Protein AF-0000000066213892 (afdb_homodimer)

Sequence (234 aa):
MKHLGKHLIMELWDCDKQALDNQAGVEKMLEDATNSCGATLICIRTHKFSPQGVTGVAVLAESHISIHTWPEIGYAAMDIFTCGEHVNPEDAIPAIRDFLKPAKFDIIDIKRGSMVEMKHLGKHLIMELWDCDKQALDNQAGVEKMLEDATNSCGATLICIRTHKFSPQGVTGVAVLAESHISIHTWPEIGYAAMDIFTCGEHVNPEDAIPAIRDFLKPAKFDIIDIKRGSMVE

Organism: Methanococcus aeolicus (strain ATCC BAA-1280 / DSM 17508 / OCM 812 / Nankai-3) (NCBI:txid419665)

Solvent-accessible surface area (backbone atoms only — not comparable to full-atom values): 11786 Å² total; per-residue (Å²): 119,59,55,53,29,46,32,40,39,33,47,34,30,56,26,40,41,67,45,34,50,29,56,70,58,48,52,51,38,52,52,49,20,37,55,54,17,59,48,49,79,73,49,74,49,72,46,79,44,84,95,65,16,27,39,38,36,36,40,32,80,30,52,33,36,40,39,40,32,38,33,92,73,13,35,35,46,35,39,35,34,36,33,57,89,79,39,44,64,72,50,18,47,61,45,48,44,72,62,34,47,47,75,40,81,46,75,46,80,41,75,34,68,68,42,84,122,122,59,55,53,28,44,33,40,40,34,46,32,31,56,26,41,40,67,46,33,50,29,55,70,57,46,52,51,38,51,53,50,20,36,55,54,17,59,48,49,80,72,47,76,50,73,45,76,45,85,92,64,15,25,38,37,36,36,40,32,80,32,50,34,37,40,38,40,32,38,29,93,73,13,34,35,45,35,38,35,35,34,34,58,90,79,40,43,62,74,50,19,48,62,45,48,44,70,63,34,48,48,76,42,81,46,73,47,81,41,75,34,68,68,42,83,122

Structure (mmCIF, N/CA/C/O backbone):
data_AF-0000000066213892-model_v1
#
loop_
_entity.id
_entity.type
_entity.pdbx_description
1 polymer 'S-adenosylmethionine decarboxylase proenzyme'
#
loop_
_atom_site.group_PDB
_atom_site.id
_atom_site.type_symbol
_atom_site.label_atom_id
_atom_site.label_alt_id
_atom_site.label_comp_id
_atom_site.label_asym_id
_atom_site.label_entity_id
_atom_site.label_seq_id
_atom_site.pdbx_PDB_ins_code
_atom_site.Cartn_x
_atom_site.Cartn_y
_atom_site.Cartn_z
_atom_site.occupancy
_atom_site.B_iso_or_equiv
_atom_site.auth_seq_id
_atom_site.auth_comp_id
_atom_site.auth_asym_id
_atom_site.auth_atom_id
_atom_site.pdbx_PDB_model_num
ATOM 1 N N . MET A 1 1 ? -15.266 18.203 -7.375 1 62.91 1 MET A N 1
ATOM 2 C CA . MET A 1 1 ? -14.734 17.703 -6.105 1 62.91 1 MET A CA 1
ATOM 3 C C . MET A 1 1 ? -13.297 17.234 -6.262 1 62.91 1 MET A C 1
ATOM 5 O O . MET A 1 1 ? -12.992 16.422 -7.145 1 62.91 1 MET A O 1
ATOM 9 N N . LYS A 1 2 ? -12.344 17.984 -5.613 1 83.94 2 LYS A N 1
ATOM 10 C CA . LYS A 1 2 ? -10.906 17.734 -5.738 1 83.94 2 LYS A CA 1
ATOM 11 C C . LYS A 1 2 ? -10.469 16.594 -4.824 1 83.94 2 LYS A C 1
ATOM 13 O O . LYS A 1 2 ? -11.016 16.422 -3.734 1 83.94 2 LYS A O 1
ATOM 18 N N . HIS A 1 3 ? -9.75 15.688 -5.41 1 93.12 3 HIS A N 1
ATOM 19 C CA . HIS A 1 3 ? -9.156 14.625 -4.605 1 93.12 3 HIS A CA 1
ATOM 20 C C . HIS A 1 3 ? -7.633 14.719 -4.609 1 93.12 3 HIS A C 1
ATOM 22 O O . HIS A 1 3 ? -7.047 15.367 -5.48 1 93.12 3 HIS A O 1
ATOM 28 N N . LEU A 1 4 ? -7.086 14.109 -3.645 1 94.25 4 LEU A N 1
ATOM 29 C CA . LEU A 1 4 ? -5.648 14.266 -3.461 1 94.25 4 LEU A CA 1
ATOM 30 C C . LEU A 1 4 ? -4.887 13.164 -4.195 1 94.25 4 LEU A C 1
ATOM 32 O O . LEU A 1 4 ? -3.707 13.328 -4.52 1 94.25 4 LEU A O 1
ATOM 36 N N . GLY A 1 5 ? -5.559 12.031 -4.406 1 95.44 5 GLY A N 1
ATOM 37 C CA . GLY A 1 5 ? -4.879 10.922 -5.055 1 95.44 5 GLY A CA 1
ATOM 38 C C . GLY A 1 5 ? -5.836 9.914 -5.668 1 95.44 5 GLY A C 1
ATOM 39 O O . GLY A 1 5 ? -7.043 9.969 -5.422 1 95.44 5 GLY A O 1
ATOM 40 N N . LYS A 1 6 ? -5.289 9.141 -6.527 1 96.31 6 LYS A N 1
ATOM 41 C CA . LYS A 1 6 ? -5.992 8.031 -7.172 1 96.31 6 LYS A CA 1
ATOM 42 C C . LYS A 1 6 ? -5.395 6.691 -6.773 1 96.31 6 LYS A C 1
ATOM 44 O O . LYS A 1 6 ? -4.172 6.516 -6.801 1 96.31 6 LYS A O 1
ATOM 49 N N . HIS A 1 7 ? -6.273 5.762 -6.355 1 98.19 7 HIS A N 1
ATOM 50 C CA . HIS A 1 7 ? -5.855 4.465 -5.84 1 98.19 7 HIS A CA 1
ATOM 51 C C . HIS A 1 7 ? -6.508 3.326 -6.617 1 98.19 7 HIS A C 1
ATOM 53 O O . HIS A 1 7 ? -7.723 3.129 -6.531 1 98.19 7 HIS A O 1
ATOM 59 N N . LEU A 1 8 ? -5.672 2.676 -7.406 1 98 8 LEU A N 1
ATOM 60 C CA . LEU A 1 8 ? -6.137 1.475 -8.094 1 98 8 LEU A CA 1
ATOM 61 C C . LEU A 1 8 ? -5.859 0.229 -7.254 1 98 8 LEU A C 1
ATOM 63 O O . LEU A 1 8 ? -4.703 -0.082 -6.965 1 98 8 LEU A O 1
ATOM 67 N N . ILE A 1 9 ? -6.91 -0.438 -6.875 1 97.94 9 ILE A N 1
ATOM 68 C CA . ILE A 1 9 ? -6.832 -1.742 -6.227 1 97.94 9 ILE A CA 1
ATOM 69 C C . ILE A 1 9 ? -7.098 -2.844 -7.25 1 97.94 9 ILE A C 1
ATOM 71 O O . ILE A 1 9 ? -8.18 -2.898 -7.848 1 97.94 9 ILE A O 1
ATOM 75 N N . MET A 1 10 ? -6.121 -3.742 -7.367 1 98.12 10 MET A N 1
ATOM 76 C CA . MET A 1 10 ? -6.215 -4.672 -8.492 1 98.12 10 MET A CA 1
ATOM 77 C C . MET A 1 10 ? -6.145 -6.117 -8.008 1 98.12 10 MET A C 1
ATOM 79 O O . MET A 1 10 ? -5.305 -6.457 -7.176 1 98.12 10 MET A O 1
ATOM 83 N N . GLU A 1 11 ? -7.035 -6.91 -8.555 1 98.19 11 GLU A N 1
ATOM 84 C CA . GLU A 1 11 ? -7.035 -8.359 -8.406 1 98.19 11 GLU A CA 1
ATOM 85 C C . GLU A 1 11 ? -6.641 -9.055 -9.703 1 98.19 11 GLU A C 1
ATOM 87 O O . GLU A 1 11 ? -7.418 -9.078 -10.664 1 98.19 11 GLU A O 1
ATOM 92 N N . LEU A 1 12 ? -5.473 -9.617 -9.703 1 98.56 12 LEU A N 1
ATOM 93 C CA . LEU A 1 12 ? -4.977 -10.266 -10.914 1 98.56 12 LEU A CA 1
ATOM 94 C C . LEU A 1 12 ? -5.031 -11.781 -10.773 1 98.56 12 LEU A C 1
ATOM 96 O O . LEU A 1 12 ? -4.375 -12.359 -9.898 1 98.56 12 LEU A O 1
ATOM 100 N N . TRP A 1 13 ? -5.773 -12.445 -11.68 1 98.19 13 TRP A N 1
ATOM 101 C CA . TRP A 1 13 ? -5.969 -13.883 -11.57 1 98.19 13 TRP A CA 1
ATOM 102 C C . TRP A 1 13 ? -5.387 -14.602 -12.781 1 98.19 13 TRP A C 1
ATOM 104 O O . TRP A 1 13 ? -5.309 -14.039 -13.875 1 98.19 13 TRP A O 1
ATOM 114 N N . ASP A 1 14 ? -5.059 -15.875 -12.5 1 98.38 14 ASP A N 1
ATOM 115 C CA . ASP A 1 14 ? -4.5 -16.75 -13.523 1 98.38 14 ASP A CA 1
ATOM 116 C C . ASP A 1 14 ? -3.287 -16.109 -14.188 1 98.38 14 ASP A C 1
ATOM 118 O O . ASP A 1 14 ? -3.205 -16.062 -15.422 1 98.38 14 ASP A O 1
ATOM 122 N N . CYS A 1 15 ? -2.49 -15.609 -13.398 1 98.81 15 CYS A N 1
ATOM 123 C CA . CYS A 1 15 ? -1.227 -15.031 -13.844 1 98.81 15 CYS A CA 1
ATOM 124 C C . CYS A 1 15 ? -0.213 -16.125 -14.164 1 98.81 15 CYS A C 1
ATOM 126 O O . CYS A 1 15 ? -0.416 -17.281 -13.812 1 98.81 15 CYS A O 1
ATOM 128 N N . ASP A 1 16 ? 0.843 -15.703 -14.844 1 98.81 16 ASP A N 1
ATOM 129 C CA . ASP A 1 16 ? 1.997 -16.578 -15.023 1 98.81 16 ASP A CA 1
ATOM 130 C C . ASP A 1 16 ? 2.641 -16.922 -13.68 1 98.81 16 ASP A C 1
ATOM 132 O O . ASP A 1 16 ? 3.254 -16.062 -13.047 1 98.81 16 ASP A O 1
ATOM 136 N N . LYS A 1 17 ? 2.6 -18.172 -13.336 1 98.56 17 LYS A N 1
ATOM 137 C CA . LYS A 1 17 ? 3.043 -18.609 -12.016 1 98.56 17 LYS A CA 1
ATOM 138 C C . LYS A 1 17 ? 4.539 -18.375 -11.836 1 98.56 17 LYS A C 1
ATOM 140 O O . LYS A 1 17 ? 5 -18.078 -10.734 1 98.56 17 LYS A O 1
ATOM 145 N N . GLN A 1 18 ? 5.289 -18.531 -12.828 1 98.62 18 GLN A N 1
ATOM 146 C CA . GLN A 1 18 ? 6.727 -18.297 -12.75 1 98.62 18 GLN A CA 1
ATOM 147 C C . GLN A 1 18 ? 7.035 -16.828 -12.516 1 98.62 18 GLN A C 1
ATOM 149 O O . GLN A 1 18 ? 7.953 -16.484 -11.766 1 98.62 18 GLN A O 1
ATOM 154 N N . ALA A 1 19 ? 6.281 -15.992 -13.164 1 98.81 19 ALA A N 1
ATOM 155 C CA . ALA A 1 19 ? 6.453 -14.562 -12.969 1 98.81 19 ALA A CA 1
ATOM 156 C C . ALA A 1 19 ? 6.137 -14.164 -11.523 1 98.81 19 ALA A C 1
ATOM 158 O O . ALA A 1 19 ? 6.844 -13.352 -10.93 1 98.81 19 ALA A O 1
ATOM 159 N N . LEU A 1 20 ? 5.113 -14.781 -10.992 1 98.81 20 LEU A N 1
ATOM 160 C CA . LEU A 1 20 ? 4.656 -14.469 -9.648 1 98.81 20 LEU A CA 1
ATOM 161 C C . LEU A 1 20 ? 5.719 -14.836 -8.617 1 98.81 20 LEU A C 1
ATOM 163 O O . LEU A 1 20 ? 5.695 -14.336 -7.488 1 98.81 20 LEU A O 1
ATOM 167 N N . ASP A 1 21 ? 6.605 -15.695 -9.016 1 98.75 21 ASP A N 1
ATOM 168 C CA . ASP A 1 21 ? 7.609 -16.203 -8.086 1 98.75 21 ASP A CA 1
ATOM 169 C C . ASP A 1 21 ? 8.992 -15.656 -8.414 1 98.75 21 ASP A C 1
ATOM 171 O O . ASP A 1 21 ? 9.992 -16.109 -7.855 1 98.75 21 ASP A O 1
ATOM 175 N N . ASN A 1 22 ? 9.07 -14.789 -9.312 1 98.81 22 ASN A N 1
ATOM 176 C CA . ASN A 1 22 ? 10.32 -14.219 -9.797 1 98.81 22 ASN A CA 1
ATOM 177 C C . ASN A 1 22 ? 10.617 -12.867 -9.156 1 98.81 22 ASN A C 1
ATOM 179 O O . ASN A 1 22 ? 10.156 -11.828 -9.641 1 98.81 22 ASN A O 1
ATOM 183 N N . GLN A 1 23 ? 11.375 -12.859 -8.094 1 98.69 23 GLN A N 1
ATOM 184 C CA . GLN A 1 23 ? 11.625 -11.648 -7.32 1 98.69 23 GLN A CA 1
ATOM 185 C C . GLN A 1 23 ? 12.258 -10.562 -8.188 1 98.69 23 GLN A C 1
ATOM 187 O O . GLN A 1 23 ? 11.812 -9.414 -8.172 1 98.69 23 GLN A O 1
ATOM 192 N N . ALA A 1 24 ? 13.289 -10.914 -8.883 1 98.75 24 ALA A N 1
ATOM 193 C CA . ALA A 1 24 ? 13.977 -9.953 -9.734 1 98.75 24 ALA A CA 1
ATOM 194 C C . ALA A 1 24 ? 13.023 -9.383 -10.789 1 98.75 24 ALA A C 1
ATOM 196 O O . ALA A 1 24 ? 13.078 -8.188 -11.102 1 98.75 24 ALA A O 1
ATOM 197 N N . GLY A 1 25 ? 12.227 -10.211 -11.383 1 98.81 25 GLY A N 1
ATOM 198 C CA . GLY A 1 25 ? 11.234 -9.766 -12.344 1 98.81 25 GLY A CA 1
ATOM 199 C C . GLY A 1 25 ? 10.211 -8.82 -11.758 1 98.81 25 GLY A C 1
ATOM 200 O O . GLY A 1 25 ? 9.828 -7.832 -12.391 1 98.81 25 GLY A O 1
ATOM 201 N N . VAL A 1 26 ? 9.75 -9.125 -10.578 1 98.81 26 VAL A N 1
ATOM 202 C CA . VAL A 1 26 ? 8.805 -8.266 -9.867 1 98.81 26 VAL A CA 1
ATOM 203 C C . VAL A 1 26 ? 9.43 -6.895 -9.633 1 98.81 26 VAL A C 1
ATOM 205 O O . VAL A 1 26 ? 8.781 -5.867 -9.844 1 98.81 26 VAL A O 1
ATOM 208 N N . GLU A 1 27 ? 10.633 -6.906 -9.219 1 98.69 27 GLU A N 1
ATOM 209 C CA . GLU A 1 27 ? 11.32 -5.641 -8.992 1 98.69 27 GLU A CA 1
ATOM 210 C C . GLU A 1 27 ? 11.391 -4.809 -10.266 1 98.69 27 GLU A C 1
ATOM 212 O O . GLU A 1 27 ? 11.109 -3.607 -10.25 1 98.69 27 GLU A O 1
ATOM 217 N N . LYS A 1 28 ? 11.797 -5.41 -11.289 1 98.75 28 LYS A N 1
ATOM 218 C CA . LYS A 1 28 ? 11.883 -4.719 -12.578 1 98.75 28 LYS A CA 1
ATOM 219 C C . LYS A 1 28 ? 10.516 -4.223 -13.031 1 98.75 28 LYS A C 1
ATOM 221 O O . LYS A 1 28 ? 10.398 -3.119 -13.57 1 98.75 28 LYS A O 1
ATOM 226 N N . MET A 1 29 ? 9.523 -5.043 -12.859 1 98.81 29 MET A N 1
ATOM 227 C CA . MET A 1 29 ? 8.164 -4.652 -13.219 1 98.81 29 MET A CA 1
ATOM 228 C C . MET A 1 29 ? 7.727 -3.42 -12.43 1 98.81 29 MET A C 1
ATOM 230 O O . MET A 1 29 ? 7.113 -2.508 -12.984 1 98.81 29 MET A O 1
ATOM 234 N N . LEU A 1 30 ? 8.039 -3.379 -11.148 1 98.75 30 LEU A N 1
ATOM 235 C CA . LEU A 1 30 ? 7.707 -2.223 -10.32 1 98.75 30 LEU A CA 1
ATOM 236 C C . LEU A 1 30 ? 8.422 -0.973 -10.82 1 98.75 30 LEU A C 1
ATOM 238 O O . LEU A 1 30 ? 7.832 0.111 -10.852 1 98.75 30 LEU A O 1
ATOM 242 N N . GLU A 1 31 ? 9.648 -1.109 -11.172 1 98.69 31 GLU A N 1
ATOM 243 C CA . GLU A 1 31 ? 10.398 0.005 -11.734 1 98.69 31 GLU A CA 1
ATOM 244 C C . GLU A 1 31 ? 9.758 0.508 -13.023 1 98.69 31 GLU A C 1
ATOM 246 O O . GLU A 1 31 ? 9.57 1.714 -13.203 1 98.69 31 GLU A O 1
ATOM 251 N N . ASP A 1 32 ? 9.492 -0.396 -13.898 1 98.69 32 ASP A N 1
ATOM 252 C CA . ASP A 1 32 ? 8.883 -0.052 -15.188 1 98.69 32 ASP A CA 1
ATOM 253 C C . ASP A 1 32 ? 7.523 0.612 -14.992 1 98.69 32 ASP A C 1
ATOM 255 O O . ASP A 1 32 ? 7.199 1.588 -15.672 1 98.69 32 ASP A O 1
ATOM 259 N N . ALA A 1 33 ? 6.703 0.048 -14.094 1 98.44 33 ALA A N 1
ATOM 260 C CA . ALA A 1 33 ? 5.395 0.619 -13.789 1 98.44 33 ALA A CA 1
ATOM 261 C C . ALA A 1 33 ? 5.527 2.049 -13.273 1 98.44 33 ALA A C 1
ATOM 263 O O . ALA A 1 33 ? 4.785 2.938 -13.688 1 98.44 33 ALA A O 1
ATOM 264 N N . THR A 1 34 ? 6.492 2.238 -12.398 1 98.19 34 THR A N 1
ATOM 265 C CA . THR A 1 34 ? 6.75 3.559 -11.836 1 98.19 34 THR A CA 1
ATOM 266 C C . THR A 1 34 ? 7.109 4.555 -12.938 1 98.19 34 THR A C 1
ATOM 268 O O . THR A 1 34 ? 6.535 5.641 -13.008 1 98.19 34 THR A O 1
ATOM 271 N N . ASN A 1 35 ? 7.988 4.156 -13.742 1 97.56 35 ASN A N 1
ATOM 272 C CA . ASN A 1 35 ? 8.422 5.008 -14.844 1 97.56 35 ASN A CA 1
ATOM 273 C C . ASN A 1 35 ? 7.273 5.332 -15.789 1 97.56 35 ASN A C 1
ATOM 275 O O . ASN A 1 35 ? 7.137 6.473 -16.25 1 97.56 35 ASN A O 1
ATOM 279 N N . SER A 1 36 ? 6.504 4.41 -16.031 1 97.5 36 SER A N 1
ATOM 280 C CA . SER A 1 36 ? 5.41 4.559 -16.984 1 97.5 36 SER A CA 1
ATOM 281 C C . SER A 1 36 ? 4.383 5.574 -16.5 1 97.5 36 SER A C 1
ATOM 283 O O . SER A 1 36 ? 3.76 6.27 -17.297 1 97.5 36 SER A O 1
ATOM 285 N N . CYS A 1 37 ? 4.16 5.66 -15.203 1 95 37 CYS A N 1
ATOM 286 C CA . CYS A 1 37 ? 3.148 6.574 -14.68 1 95 37 CYS A CA 1
ATOM 287 C C . CYS A 1 37 ? 3.74 7.953 -14.422 1 95 37 CYS A C 1
ATOM 289 O O . CYS A 1 37 ? 3.021 8.875 -14.039 1 95 37 CYS A O 1
ATOM 291 N N . GLY A 1 38 ? 5.066 8.062 -14.617 1 95.06 38 GLY A N 1
ATOM 292 C CA . GLY A 1 38 ? 5.719 9.352 -14.438 1 95.06 38 GLY A CA 1
ATOM 293 C C . GLY A 1 38 ? 6.02 9.672 -12.984 1 95.06 38 GLY A C 1
ATOM 294 O O . GLY A 1 38 ? 6.254 10.828 -12.633 1 95.06 38 GLY A O 1
ATOM 295 N N . ALA A 1 39 ? 5.934 8.711 -12.125 1 96.44 39 ALA A N 1
ATOM 296 C CA . ALA A 1 39 ? 6.203 8.922 -10.703 1 96.44 39 ALA A CA 1
ATOM 297 C C . ALA A 1 39 ? 7.703 8.898 -10.422 1 96.44 39 ALA A C 1
ATOM 299 O O . ALA A 1 39 ? 8.492 8.43 -11.25 1 96.44 39 ALA A O 1
ATOM 300 N N . THR A 1 40 ? 8.07 9.438 -9.336 1 96.38 40 THR A N 1
ATOM 301 C CA . THR A 1 40 ? 9.461 9.461 -8.891 1 96.38 40 THR A CA 1
ATOM 302 C C . THR A 1 40 ? 9.727 8.328 -7.902 1 96.38 40 THR A C 1
ATOM 304 O O . THR A 1 40 ? 9.156 8.297 -6.812 1 96.38 40 THR A O 1
ATOM 307 N N . LEU A 1 41 ? 10.656 7.504 -8.281 1 97.69 41 LEU A N 1
ATOM 308 C CA . LEU A 1 41 ? 10.984 6.355 -7.445 1 97.69 41 LEU A CA 1
ATOM 309 C C . LEU A 1 41 ? 11.922 6.762 -6.312 1 97.69 41 LEU A C 1
ATOM 311 O O . LEU A 1 41 ? 12.992 7.328 -6.559 1 97.69 41 LEU A O 1
ATOM 315 N N . ILE A 1 42 ? 11.484 6.539 -5.16 1 96.62 42 ILE A N 1
ATOM 316 C CA . ILE A 1 42 ? 12.352 6.738 -4.004 1 96.62 42 ILE A CA 1
ATOM 317 C C . ILE A 1 42 ? 13.141 5.465 -3.727 1 96.62 42 ILE A C 1
ATOM 319 O O . ILE A 1 42 ? 14.375 5.492 -3.66 1 96.62 42 ILE A O 1
ATOM 323 N N . CYS A 1 43 ? 12.398 4.316 -3.568 1 96.69 43 CYS A N 1
ATOM 324 C CA . CYS A 1 43 ? 13.062 3.027 -3.402 1 96.69 43 CYS A CA 1
ATOM 325 C C . CYS A 1 43 ? 12.094 1.878 -3.664 1 96.69 43 CYS A C 1
ATOM 327 O O . CYS A 1 43 ? 10.883 2.082 -3.721 1 96.69 43 CYS A O 1
ATOM 329 N N . ILE A 1 44 ? 12.719 0.705 -3.914 1 97.94 44 ILE A N 1
ATOM 330 C CA . ILE A 1 44 ? 11.945 -0.526 -4.02 1 97.94 44 ILE A CA 1
ATOM 331 C C . ILE A 1 44 ? 12.422 -1.527 -2.969 1 97.94 44 ILE A C 1
ATOM 333 O O . ILE A 1 44 ? 13.625 -1.688 -2.758 1 97.94 44 ILE A O 1
ATOM 337 N N . ARG A 1 45 ? 11.445 -2.143 -2.312 1 96.69 45 ARG A N 1
ATOM 338 C CA . ARG A 1 45 ? 11.734 -3.246 -1.399 1 96.69 45 ARG A CA 1
ATOM 339 C C . ARG A 1 45 ? 10.945 -4.492 -1.79 1 96.69 45 ARG A C 1
ATOM 341 O O . ARG A 1 45 ? 9.742 -4.418 -2.066 1 96.69 45 ARG A O 1
ATOM 348 N N . THR A 1 46 ? 11.719 -5.609 -1.841 1 97.38 46 THR A N 1
ATOM 349 C CA . THR A 1 46 ? 11.062 -6.883 -2.119 1 97.38 46 THR A CA 1
ATOM 350 C C . THR A 1 46 ? 11.438 -7.926 -1.07 1 97.38 46 THR A C 1
ATOM 352 O O . THR A 1 46 ? 12.477 -7.805 -0.41 1 97.38 46 THR A O 1
ATOM 355 N N . HIS A 1 47 ? 10.539 -8.82 -0.905 1 97.44 47 HIS A N 1
ATOM 356 C CA . HIS A 1 47 ? 10.766 -9.969 -0.035 1 97.44 47 HIS A CA 1
ATOM 357 C C . HIS A 1 47 ? 10.328 -11.266 -0.706 1 97.44 47 HIS A C 1
ATOM 359 O O . HIS A 1 47 ? 9.18 -11.383 -1.139 1 97.44 47 HIS A O 1
ATOM 365 N N . LYS A 1 48 ? 11.312 -12.156 -0.808 1 98.19 48 LYS A N 1
ATOM 366 C CA . LYS A 1 48 ? 11.039 -13.477 -1.357 1 98.19 48 LYS A CA 1
ATOM 367 C C . LYS A 1 48 ? 10.617 -14.453 -0.26 1 98.19 48 LYS A C 1
ATOM 369 O O . LYS A 1 48 ? 11.273 -14.547 0.779 1 98.19 48 LYS A O 1
ATOM 374 N N . PHE A 1 49 ? 9.539 -15.156 -0.514 1 96.94 49 PHE A N 1
ATOM 375 C CA . PHE A 1 49 ? 9.047 -16.125 0.47 1 96.94 49 PHE A CA 1
ATOM 376 C C . PHE A 1 49 ? 9.445 -17.531 0.086 1 96.94 49 PHE A C 1
ATOM 378 O O . PHE A 1 49 ? 9.766 -17.812 -1.073 1 96.94 49 PHE A O 1
ATOM 385 N N . SER A 1 50 ? 9.516 -18.328 1.052 1 96.25 50 SER A N 1
ATOM 386 C CA . SER A 1 50 ? 9.68 -19.766 0.876 1 96.25 50 SER A CA 1
ATOM 387 C C . SER A 1 50 ? 8.422 -20.531 1.287 1 96.25 50 SER A C 1
ATOM 389 O O . SER A 1 50 ? 7.844 -20.25 2.34 1 96.25 50 SER A O 1
ATOM 391 N N . PRO A 1 51 ? 7.895 -21.406 0.47 1 97.06 51 PRO A N 1
ATOM 392 C CA . PRO A 1 51 ? 8.508 -22 -0.723 1 97.06 51 PRO A CA 1
ATOM 393 C C . PRO A 1 51 ? 8.344 -21.125 -1.962 1 97.06 51 PRO A C 1
ATOM 395 O O . PRO A 1 51 ? 9.062 -21.297 -2.947 1 97.06 51 PRO A O 1
ATOM 398 N N . GLN A 1 52 ? 7.289 -20.266 -1.958 1 97.94 52 GLN A N 1
ATOM 399 C CA . GLN A 1 52 ? 7.047 -19.422 -3.125 1 97.94 52 GLN A CA 1
ATOM 400 C C . GLN A 1 52 ? 6.328 -18.125 -2.732 1 97.94 52 GLN A C 1
ATOM 402 O O . GLN A 1 52 ? 5.68 -18.062 -1.686 1 97.94 52 GLN A O 1
ATOM 407 N N . GLY A 1 53 ? 6.457 -17.109 -3.678 1 97.81 53 GLY A N 1
ATOM 408 C CA . GLY A 1 53 ? 5.789 -15.836 -3.473 1 97.81 53 GLY A CA 1
ATOM 409 C C . GLY A 1 53 ? 6.754 -14.68 -3.281 1 97.81 53 GLY A C 1
ATOM 410 O O . GLY A 1 53 ? 7.879 -14.875 -2.822 1 97.81 53 GLY A O 1
ATOM 411 N N . VAL A 1 54 ? 6.277 -13.531 -3.633 1 98.38 54 VAL A N 1
ATOM 412 C CA . VAL A 1 54 ? 7.055 -12.305 -3.51 1 98.38 54 VAL A CA 1
ATOM 413 C C . VAL A 1 54 ? 6.152 -11.164 -3.045 1 98.38 54 VAL A C 1
ATOM 415 O O . VAL A 1 54 ? 5.027 -11.023 -3.523 1 98.38 54 VAL A O 1
ATOM 418 N N . THR A 1 55 ? 6.594 -10.5 -2.098 1 98.12 55 THR A N 1
ATOM 419 C CA . THR A 1 55 ? 6.047 -9.18 -1.791 1 98.12 55 THR A CA 1
ATOM 420 C C . THR A 1 55 ? 6.973 -8.078 -2.291 1 98.12 55 THR A C 1
ATOM 422 O O . THR A 1 55 ? 8.195 -8.18 -2.15 1 98.12 55 THR A O 1
ATOM 425 N N . GLY A 1 56 ? 6.422 -7.074 -2.938 1 98 56 GLY A N 1
ATOM 426 C CA . GLY A 1 56 ? 7.172 -5.914 -3.391 1 98 56 GLY A CA 1
ATOM 427 C C . GLY A 1 56 ? 6.441 -4.605 -3.168 1 98 56 GLY A C 1
ATOM 428 O O . GLY A 1 56 ? 5.223 -4.531 -3.34 1 98 56 GLY A O 1
ATOM 429 N N . VAL A 1 57 ? 7.242 -3.621 -2.795 1 98.31 57 VAL A N 1
ATOM 430 C CA . VAL A 1 57 ? 6.691 -2.279 -2.646 1 98.31 57 VAL A CA 1
ATOM 431 C C . VAL A 1 57 ? 7.645 -1.257 -3.262 1 98.31 57 VAL A C 1
ATOM 433 O O . VAL A 1 57 ? 8.836 -1.253 -2.961 1 98.31 57 VAL A O 1
ATOM 436 N N . ALA A 1 58 ? 7.141 -0.462 -4.113 1 98.44 58 ALA A N 1
ATOM 437 C CA . ALA A 1 58 ? 7.824 0.743 -4.578 1 98.44 58 ALA A CA 1
ATOM 438 C C . ALA A 1 58 ? 7.332 1.976 -3.826 1 98.44 58 ALA A C 1
ATOM 440 O O . ALA A 1 58 ? 6.164 2.348 -3.928 1 98.44 58 ALA A O 1
ATOM 441 N N . VAL A 1 59 ? 8.188 2.539 -3.096 1 97.31 59 VAL A N 1
ATOM 442 C CA . VAL A 1 59 ? 7.906 3.814 -2.445 1 97.31 59 VAL A CA 1
ATOM 443 C C . VAL A 1 59 ? 8.188 4.961 -3.412 1 97.31 59 VAL A C 1
ATOM 445 O O . VAL A 1 59 ? 9.281 5.066 -3.963 1 97.31 59 VAL A O 1
ATOM 448 N N . LEU A 1 60 ? 7.18 5.797 -3.598 1 97.12 60 LEU A N 1
ATOM 449 C CA . LEU A 1 60 ? 7.258 6.895 -4.555 1 97.12 60 LEU A CA 1
ATOM 450 C C . LEU A 1 60 ? 7.168 8.242 -3.842 1 97.12 60 LEU A C 1
ATOM 452 O O . LEU A 1 60 ? 6.703 8.32 -2.701 1 97.12 60 LEU A O 1
ATOM 456 N N . ALA A 1 61 ? 7.641 9.281 -4.535 1 94.69 61 ALA A N 1
ATOM 457 C CA . ALA A 1 61 ? 7.32 10.625 -4.043 1 94.69 61 ALA A CA 1
ATOM 458 C C . ALA A 1 61 ? 5.816 10.875 -4.074 1 94.69 61 ALA A C 1
ATOM 460 O O . ALA A 1 61 ? 5.293 11.633 -3.258 1 94.69 61 ALA A O 1
ATOM 461 N N . GLU A 1 62 ? 5.152 10.141 -4.977 1 94.69 62 GLU A N 1
ATOM 462 C CA . GLU A 1 62 ? 3.707 10.242 -5.152 1 94.69 62 GLU A CA 1
ATOM 463 C C . GLU A 1 62 ? 2.992 9.031 -4.566 1 94.69 62 GLU A C 1
ATOM 465 O O . GLU A 1 62 ? 2.086 8.477 -5.195 1 94.69 62 GLU A O 1
ATOM 470 N N . SER A 1 63 ? 3.426 8.57 -3.4 1 96.31 63 SER A N 1
ATOM 471 C CA . SER A 1 63 ? 2.777 7.52 -2.625 1 96.31 63 SER A CA 1
ATOM 472 C C . SER A 1 63 ? 3.469 6.176 -2.832 1 96.31 63 SER A C 1
ATOM 474 O O . SER A 1 63 ? 4.594 5.973 -2.375 1 96.31 63 SER A O 1
ATOM 476 N N . HIS A 1 64 ? 2.721 5.152 -3.516 1 98.12 64 HIS A N 1
ATOM 477 C CA . HIS A 1 64 ? 3.404 3.865 -3.578 1 98.12 64 HIS A CA 1
ATOM 478 C C . HIS A 1 64 ? 2.727 2.93 -4.574 1 98.12 64 HIS A C 1
ATOM 480 O O . HIS A 1 64 ? 1.601 3.186 -5.008 1 98.12 64 HIS A O 1
ATOM 486 N N . ILE A 1 65 ? 3.42 1.874 -4.984 1 98.62 65 ILE A N 1
ATOM 487 C CA . ILE A 1 65 ? 2.914 0.692 -5.672 1 98.62 65 ILE A CA 1
ATOM 488 C C . ILE A 1 65 ? 3.285 -0.563 -4.887 1 98.62 65 ILE A C 1
ATOM 490 O O . ILE A 1 65 ? 4.414 -0.693 -4.406 1 98.62 65 ILE A O 1
ATOM 494 N N . SER A 1 66 ? 2.34 -1.437 -4.672 1 98.69 66 SER A N 1
ATOM 495 C CA . SER A 1 66 ? 2.643 -2.676 -3.961 1 98.69 66 SER A CA 1
ATOM 496 C C . SER A 1 66 ? 2.121 -3.891 -4.723 1 98.69 66 SER A C 1
ATOM 498 O O . SER A 1 66 ? 1.178 -3.779 -5.508 1 98.69 66 SER A O 1
ATOM 500 N N . ILE A 1 67 ? 2.783 -5.023 -4.465 1 98.81 67 ILE A N 1
ATOM 501 C CA . ILE A 1 67 ? 2.344 -6.301 -5.016 1 98.81 67 ILE A CA 1
ATOM 502 C C . ILE A 1 67 ? 2.574 -7.41 -3.992 1 98.81 67 ILE A C 1
ATOM 504 O O . ILE A 1 67 ? 3.605 -7.438 -3.316 1 98.81 67 ILE A O 1
ATOM 508 N N . HIS A 1 68 ? 1.668 -8.289 -3.826 1 98.44 68 HIS A N 1
ATOM 509 C CA . HIS A 1 68 ? 1.737 -9.539 -3.08 1 98.44 68 HIS A CA 1
ATOM 510 C C . HIS A 1 68 ? 1.279 -10.719 -3.934 1 98.44 68 HIS A C 1
ATOM 512 O O . HIS A 1 68 ? 0.187 -10.688 -4.504 1 98.44 68 HIS A O 1
ATOM 518 N N . THR A 1 69 ? 2.107 -11.727 -4.031 1 98.56 69 THR A N 1
ATOM 519 C CA . THR A 1 69 ? 1.816 -12.758 -5.016 1 98.56 69 THR A CA 1
ATOM 520 C C . THR A 1 69 ? 1.547 -14.094 -4.332 1 98.56 69 THR A C 1
ATOM 522 O O . THR A 1 69 ? 2.105 -14.383 -3.271 1 98.56 69 THR A O 1
ATOM 525 N N . TRP A 1 70 ? 0.688 -14.852 -4.887 1 97.94 70 TRP A N 1
ATOM 526 C CA . TRP A 1 70 ? 0.386 -16.234 -4.555 1 97.94 70 TRP A CA 1
ATOM 527 C C . TRP A 1 70 ? 0.518 -17.125 -5.781 1 97.94 70 TRP A C 1
ATOM 529 O O . TRP A 1 70 ? -0.485 -17.516 -6.391 1 97.94 70 TRP A O 1
ATOM 539 N N . PRO A 1 71 ? 1.761 -17.531 -6.051 1 98.5 71 PRO A N 1
ATOM 540 C CA . PRO A 1 71 ? 2.006 -18.312 -7.262 1 98.5 71 PRO A CA 1
ATOM 541 C C . PRO A 1 71 ? 1.194 -19.609 -7.305 1 98.5 71 PRO A C 1
ATOM 543 O O . PRO A 1 71 ? 0.767 -20.031 -8.383 1 98.5 71 PRO A O 1
ATOM 546 N N . GLU A 1 72 ? 0.907 -20.219 -6.164 1 97.06 72 GLU A N 1
ATOM 547 C CA . GLU A 1 72 ? 0.246 -21.516 -6.09 1 97.06 72 GLU A CA 1
ATOM 548 C C . GLU A 1 72 ? -1.154 -21.469 -6.691 1 97.06 72 GLU A C 1
ATOM 550 O O . GLU A 1 72 ? -1.671 -22.469 -7.176 1 97.06 72 GLU A O 1
ATOM 555 N N . ILE A 1 73 ? -1.778 -20.312 -6.676 1 96.69 73 ILE A N 1
ATOM 556 C CA . ILE A 1 73 ? -3.133 -20.234 -7.211 1 96.69 73 ILE A CA 1
ATOM 557 C C . ILE A 1 73 ? -3.172 -19.219 -8.352 1 96.69 73 ILE A C 1
ATOM 559 O O . ILE A 1 73 ? -4.25 -18.812 -8.789 1 96.69 73 ILE A O 1
ATOM 563 N N . GLY A 1 74 ? -1.99 -18.688 -8.75 1 98.12 74 GLY A N 1
ATOM 564 C CA . GLY A 1 74 ? -1.907 -17.766 -9.875 1 98.12 74 GLY A CA 1
ATOM 565 C C . GLY A 1 74 ? -2.51 -16.406 -9.586 1 98.12 74 GLY A C 1
ATOM 566 O O . GLY A 1 74 ? -3.121 -15.797 -10.461 1 98.12 74 GLY A O 1
ATOM 567 N N . TYR A 1 75 ? -2.352 -15.922 -8.359 1 98.31 75 TYR A N 1
ATOM 568 C CA . TYR A 1 75 ? -3.01 -14.695 -7.922 1 98.31 75 TYR A CA 1
ATOM 569 C C . TYR A 1 75 ? -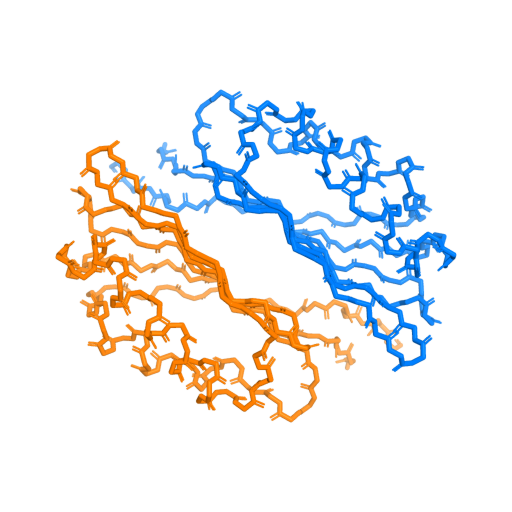1.989 -13.656 -7.484 1 98.31 75 TYR A C 1
ATOM 571 O O . TYR A 1 75 ? -0.964 -13.992 -6.887 1 98.31 75 TYR A O 1
ATOM 579 N N . ALA A 1 76 ? -2.27 -12.352 -7.82 1 98.69 76 ALA A N 1
ATOM 580 C CA . ALA A 1 76 ? -1.554 -11.219 -7.242 1 98.69 76 ALA A CA 1
ATOM 581 C C . ALA A 1 76 ? -2.521 -10.117 -6.809 1 98.69 76 ALA A C 1
ATOM 583 O O . ALA A 1 76 ? -3.504 -9.844 -7.5 1 98.69 76 ALA A O 1
ATOM 584 N N . ALA A 1 77 ? -2.311 -9.656 -5.652 1 98.56 77 ALA A N 1
ATOM 585 C CA . ALA A 1 77 ? -2.959 -8.43 -5.191 1 98.56 77 ALA A CA 1
ATOM 586 C C . ALA A 1 77 ? -2.043 -7.223 -5.367 1 98.56 77 ALA A C 1
ATOM 588 O O . ALA A 1 77 ? -0.918 -7.207 -4.863 1 98.56 77 ALA A O 1
ATOM 589 N N . MET A 1 78 ? -2.502 -6.172 -6.055 1 98.69 78 MET A N 1
ATOM 590 C CA . MET A 1 78 ? -1.671 -4.996 -6.285 1 98.69 78 MET A CA 1
ATOM 591 C C . MET A 1 78 ? -2.424 -3.719 -5.918 1 98.69 78 MET A C 1
ATOM 593 O O . MET A 1 78 ? -3.648 -3.658 -6.043 1 98.69 78 MET A O 1
ATOM 597 N N . ASP A 1 79 ? -1.675 -2.787 -5.477 1 98.56 79 ASP A N 1
ATOM 598 C CA . ASP A 1 79 ? -2.154 -1.429 -5.242 1 98.56 79 ASP A CA 1
ATOM 599 C C . ASP A 1 79 ? -1.289 -0.405 -5.973 1 98.56 79 ASP A C 1
ATOM 601 O O . ASP A 1 79 ? -0.06 -0.45 -5.891 1 98.56 79 ASP A O 1
ATOM 605 N N . ILE A 1 80 ? -1.891 0.455 -6.691 1 98.38 80 ILE A N 1
ATOM 606 C CA . ILE A 1 80 ? -1.229 1.639 -7.23 1 98.38 80 ILE A CA 1
ATOM 607 C C . ILE A 1 80 ? -1.906 2.898 -6.695 1 98.38 80 ILE A C 1
ATOM 609 O O . ILE A 1 80 ? -3.014 3.242 -7.113 1 98.38 80 ILE A O 1
ATOM 613 N N . PHE A 1 81 ? -1.253 3.5 -5.777 1 98.19 81 PHE A N 1
ATOM 614 C CA . PHE A 1 81 ? -1.702 4.77 -5.215 1 98.19 81 PHE A CA 1
ATOM 615 C C . PHE A 1 81 ? -0.782 5.906 -5.641 1 98.19 81 PHE A C 1
ATOM 617 O O . PHE A 1 81 ? 0.413 5.891 -5.336 1 98.19 81 PHE A O 1
ATOM 624 N N . THR A 1 82 ? -1.339 6.863 -6.371 1 96.88 82 THR A N 1
ATOM 625 C CA . THR A 1 82 ? -0.53 8.016 -6.754 1 96.88 82 THR A CA 1
ATOM 626 C C . THR A 1 82 ? -1.227 9.32 -6.371 1 96.88 82 THR A C 1
ATOM 628 O O . THR A 1 82 ? -2.457 9.383 -6.328 1 96.88 82 THR A O 1
ATOM 631 N N . CYS A 1 83 ? -0.424 10.203 -6.117 1 94.25 83 CYS A N 1
ATOM 632 C CA . CYS A 1 83 ? -0.892 11.562 -5.867 1 94.25 83 CYS A CA 1
ATOM 633 C C . CYS A 1 83 ? -0.211 12.555 -6.805 1 94.25 83 CYS A C 1
ATOM 635 O O . CYS A 1 83 ? 0.79 12.227 -7.441 1 94.25 83 CYS A O 1
ATOM 637 N N . GLY A 1 84 ? -0.751 13.617 -6.961 1 89.5 84 GLY A N 1
ATOM 638 C CA . GLY A 1 84 ? -0.191 14.609 -7.863 1 89.5 84 GLY A CA 1
ATOM 639 C C . GLY A 1 84 ? -0.856 14.617 -9.227 1 89.5 84 GLY A C 1
ATOM 640 O O . GLY A 1 84 ? -1.279 13.57 -9.727 1 89.5 84 GLY A O 1
ATOM 641 N N . GLU A 1 85 ? -0.839 15.695 -9.914 1 87.5 85 GLU A N 1
ATOM 642 C CA . GLU A 1 85 ? -1.567 15.875 -11.164 1 87.5 85 GLU A CA 1
ATOM 643 C C . GLU A 1 85 ? -0.752 15.375 -12.359 1 87.5 85 GLU A C 1
ATOM 645 O O . GLU A 1 85 ? -1.3 15.141 -13.438 1 87.5 85 GLU A O 1
ATOM 650 N N . HIS A 1 86 ? 0.479 15.164 -12.141 1 92 86 HIS A N 1
ATOM 651 C CA . HIS A 1 86 ? 1.345 14.82 -13.266 1 92 86 HIS A CA 1
ATOM 652 C C . HIS A 1 86 ? 1.459 13.305 -13.43 1 92 86 HIS A C 1
ATOM 654 O O . HIS A 1 86 ? 2.113 12.828 -14.352 1 92 86 HIS A O 1
ATOM 660 N N . VAL A 1 87 ? 0.943 12.625 -12.516 1 94.62 87 VAL A N 1
ATOM 661 C CA . VAL A 1 87 ? 1.062 11.164 -12.539 1 94.62 87 VAL A CA 1
ATOM 662 C C . VAL A 1 87 ? -0.301 10.539 -12.82 1 94.62 87 VAL A C 1
ATOM 664 O O . VAL A 1 87 ? -1.327 11.023 -12.336 1 94.62 87 VAL A O 1
ATOM 667 N N . ASN A 1 88 ? -0.305 9.508 -13.602 1 95.19 88 ASN A N 1
ATOM 668 C CA . ASN A 1 88 ? -1.502 8.719 -13.891 1 95.19 88 ASN A CA 1
ATOM 669 C C . ASN A 1 88 ? -1.272 7.234 -13.625 1 95.19 88 ASN A C 1
ATOM 671 O O . ASN A 1 88 ? -0.604 6.559 -14.406 1 95.19 88 ASN A O 1
ATOM 675 N N . PRO A 1 89 ? -1.94 6.707 -12.562 1 96.81 89 PRO A N 1
ATOM 676 C CA . PRO A 1 89 ? -1.664 5.316 -12.203 1 96.81 89 PRO A CA 1
ATOM 677 C C . PRO A 1 89 ? -2.049 4.328 -13.305 1 96.81 89 PRO A C 1
ATOM 679 O O . PRO A 1 89 ? -1.452 3.256 -13.414 1 96.81 89 PRO A O 1
ATOM 682 N N . GLU A 1 90 ? -2.957 4.645 -14.203 1 97 90 GLU A N 1
ATOM 683 C CA . GLU A 1 90 ? -3.395 3.748 -15.273 1 97 90 GLU A CA 1
ATOM 684 C C . GLU A 1 90 ? -2.26 3.473 -16.25 1 97 90 GLU A C 1
ATOM 686 O O . GLU A 1 90 ? -2.252 2.438 -16.922 1 97 90 GLU A O 1
ATOM 691 N N . ASP A 1 91 ? -1.396 4.34 -16.281 1 97.81 91 ASP A N 1
ATOM 692 C CA . ASP A 1 91 ? -0.285 4.199 -17.219 1 97.81 91 ASP A CA 1
ATOM 693 C C . ASP A 1 91 ? 0.663 3.084 -16.781 1 97.81 91 ASP A C 1
ATOM 695 O O . ASP A 1 91 ? 1.508 2.641 -17.562 1 97.81 91 ASP A O 1
ATOM 699 N N . ALA A 1 92 ? 0.561 2.609 -15.562 1 97.62 92 ALA A N 1
ATOM 700 C CA . ALA A 1 92 ? 1.393 1.519 -15.062 1 97.62 92 ALA A CA 1
ATOM 701 C C . ALA A 1 92 ? 0.87 0.166 -15.539 1 97.62 92 ALA A C 1
ATOM 703 O O . ALA A 1 92 ? 1.597 -0.83 -15.516 1 97.62 92 ALA A O 1
ATOM 704 N N . ILE A 1 93 ? -0.328 0.087 -15.992 1 97.75 93 ILE A N 1
ATOM 705 C CA . ILE A 1 93 ? -1.07 -1.155 -16.172 1 97.75 93 ILE A CA 1
ATOM 706 C C . ILE A 1 93 ? -0.414 -1.994 -17.266 1 97.75 93 ILE A C 1
ATOM 708 O O . ILE A 1 93 ? -0.233 -3.203 -17.109 1 97.75 93 ILE A O 1
ATOM 712 N N . PRO A 1 94 ? 0.055 -1.4 -18.375 1 98 94 PRO A N 1
ATOM 713 C CA . PRO A 1 94 ? 0.6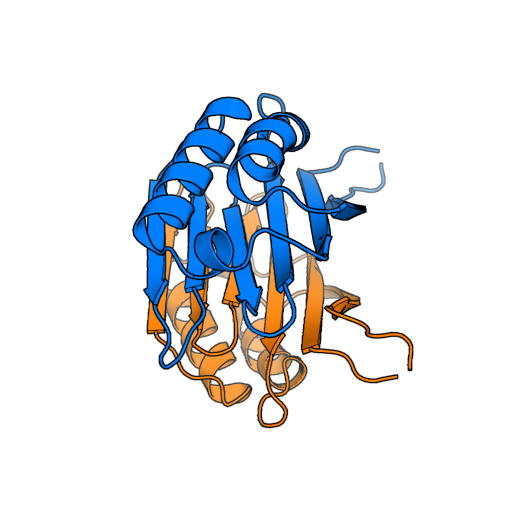53 -2.221 -19.438 1 98 94 PRO A CA 1
ATOM 714 C C . PRO A 1 94 ? 1.878 -2.996 -18.953 1 98 94 PRO A C 1
ATOM 716 O O . PRO A 1 94 ? 2.031 -4.176 -19.281 1 98 94 PRO A O 1
ATOM 719 N N . ALA A 1 95 ? 2.764 -2.348 -18.172 1 98.31 95 ALA A N 1
ATOM 720 C CA . ALA A 1 95 ? 3.949 -3.025 -17.656 1 98.31 95 ALA A CA 1
ATOM 721 C C . ALA A 1 95 ? 3.564 -4.219 -16.781 1 98.31 95 ALA A C 1
ATOM 723 O O . ALA A 1 95 ? 4.223 -5.258 -16.812 1 98.31 95 ALA A O 1
ATOM 724 N N . ILE A 1 96 ? 2.512 -4.094 -16.031 1 98.56 96 ILE A N 1
ATOM 725 C CA . ILE A 1 96 ? 2.037 -5.125 -15.117 1 98.56 96 ILE A CA 1
ATOM 726 C C . ILE A 1 96 ? 1.444 -6.285 -15.914 1 98.56 96 ILE A C 1
ATOM 728 O O . ILE A 1 96 ? 1.781 -7.449 -15.672 1 98.56 96 ILE A O 1
ATOM 732 N N . ARG A 1 97 ? 0.641 -5.977 -16.875 1 98.25 97 ARG A N 1
ATOM 733 C CA . ARG A 1 97 ? -0.002 -6.992 -17.719 1 98.25 97 ARG A CA 1
ATOM 734 C C . ARG A 1 97 ? 1.032 -7.789 -18.5 1 98.25 97 ARG A C 1
ATOM 736 O O . ARG A 1 97 ? 0.915 -9.008 -18.625 1 98.25 97 ARG A O 1
ATOM 743 N N . ASP A 1 98 ? 1.985 -7.074 -19.016 1 98.44 98 ASP A N 1
ATOM 744 C CA . ASP A 1 98 ? 2.998 -7.711 -19.859 1 98.44 98 ASP A CA 1
ATOM 745 C C . ASP A 1 98 ? 3.824 -8.711 -19.047 1 98.44 98 ASP A C 1
ATOM 747 O O . ASP A 1 98 ? 4.254 -9.742 -19.578 1 98.44 98 ASP A O 1
ATOM 751 N N . PHE A 1 99 ? 4.086 -8.422 -17.828 1 98.81 99 PHE A N 1
ATOM 752 C CA . PHE A 1 99 ? 4.961 -9.258 -17 1 98.81 99 PHE A CA 1
ATOM 753 C C . PHE A 1 99 ? 4.184 -10.406 -16.375 1 98.81 99 PHE A C 1
ATOM 755 O O . PHE A 1 99 ? 4.586 -11.57 -16.484 1 98.81 99 PHE A O 1
ATOM 762 N N . LEU A 1 100 ? 3.002 -10.094 -15.773 1 98.81 100 LEU A N 1
ATOM 763 C CA . LEU A 1 100 ? 2.27 -11.086 -14.992 1 98.81 100 LEU A CA 1
ATOM 764 C C . LEU A 1 100 ? 1.312 -11.875 -15.883 1 98.81 100 LEU A C 1
ATOM 766 O O . LEU A 1 100 ? 0.876 -12.969 -15.508 1 98.81 100 LEU A O 1
ATOM 770 N N . LYS A 1 101 ? 0.85 -11.328 -16.938 1 98.69 101 LYS A N 1
ATOM 771 C CA . LYS A 1 101 ? -0.001 -11.953 -17.953 1 98.69 101 LYS A CA 1
ATOM 772 C C . LYS A 1 101 ? -1.256 -12.547 -17.312 1 98.69 101 LYS A C 1
ATOM 774 O O . LYS A 1 101 ? -1.573 -13.719 -17.531 1 98.69 101 LYS A O 1
ATOM 779 N N . PRO A 1 102 ? -1.976 -11.734 -16.609 1 98.56 102 PRO A N 1
ATOM 780 C CA . PRO A 1 102 ? -3.207 -12.25 -16.016 1 98.56 102 PRO A CA 1
ATOM 781 C C . PRO A 1 102 ? -4.289 -12.547 -17.047 1 98.56 102 PRO A C 1
ATOM 783 O O . PRO A 1 102 ? -4.418 -11.82 -18.047 1 98.56 102 PRO A O 1
ATOM 786 N N . ALA A 1 103 ? -5.055 -13.555 -16.766 1 98.31 103 ALA A N 1
ATOM 787 C CA . ALA A 1 103 ? -6.227 -13.836 -17.594 1 98.31 103 ALA A CA 1
ATOM 788 C C . ALA A 1 103 ? -7.414 -12.977 -17.172 1 98.31 103 ALA A C 1
ATOM 790 O O . ALA A 1 103 ? -8.273 -12.648 -18 1 98.31 103 ALA A O 1
ATOM 791 N N . LYS A 1 104 ? -7.523 -12.734 -15.914 1 96.88 104 LYS A N 1
ATOM 792 C CA . LYS A 1 104 ? -8.555 -11.859 -15.352 1 96.88 104 LYS A CA 1
ATOM 793 C C . LYS A 1 104 ? -7.93 -10.703 -14.578 1 96.88 104 LYS A C 1
ATOM 795 O O . LYS A 1 104 ? -7.008 -10.898 -13.789 1 96.88 104 LYS A O 1
ATOM 800 N N . PHE A 1 105 ? -8.398 -9.547 -14.805 1 95.81 105 PHE A N 1
ATOM 801 C CA . PHE A 1 105 ? -7.871 -8.297 -14.281 1 95.81 105 PHE A CA 1
ATOM 802 C C . PHE A 1 105 ? -9 -7.41 -13.773 1 95.81 105 PHE A C 1
ATOM 804 O O . PHE A 1 105 ? -9.602 -6.656 -14.539 1 95.81 105 PHE A O 1
ATOM 811 N N . ASP A 1 106 ? -9.227 -7.445 -12.383 1 96.31 106 ASP A N 1
ATOM 812 C CA . ASP A 1 106 ? -10.266 -6.625 -11.773 1 96.31 106 ASP A CA 1
ATOM 813 C C . ASP A 1 106 ? -9.664 -5.391 -11.102 1 96.31 106 ASP A C 1
ATOM 815 O O . ASP A 1 106 ? -8.672 -5.496 -10.375 1 96.31 106 ASP A O 1
ATOM 819 N N . ILE A 1 107 ? -10.312 -4.242 -11.359 1 96.88 107 ILE A N 1
ATOM 820 C CA . ILE A 1 107 ? -9.789 -2.998 -10.82 1 96.88 107 ILE A CA 1
ATOM 821 C C . ILE A 1 107 ? -10.883 -2.266 -10.047 1 96.88 107 ILE A C 1
ATOM 823 O O . ILE A 1 107 ? -12 -2.105 -10.547 1 96.88 107 ILE A O 1
ATOM 827 N N . ILE A 1 108 ? -10.594 -1.936 -8.867 1 95.69 108 ILE A N 1
ATOM 828 C CA . ILE A 1 108 ? -11.383 -0.96 -8.117 1 95.69 108 ILE A CA 1
ATOM 829 C C . ILE A 1 108 ? -10.633 0.371 -8.062 1 95.69 108 ILE A C 1
ATOM 831 O O . ILE A 1 108 ? -9.484 0.428 -7.617 1 95.69 108 ILE A O 1
ATOM 835 N N . ASP A 1 109 ? -11.266 1.39 -8.555 1 95.94 109 ASP A N 1
ATOM 836 C CA . ASP A 1 109 ? -10.703 2.734 -8.562 1 95.94 109 ASP A CA 1
ATOM 837 C C . ASP A 1 109 ? -11.266 3.578 -7.418 1 95.94 109 ASP A C 1
ATOM 839 O O . ASP A 1 109 ? -12.453 3.883 -7.395 1 95.94 109 ASP A O 1
ATOM 843 N N . ILE A 1 110 ? -10.375 3.977 -6.562 1 95.56 110 ILE A N 1
ATOM 844 C CA . ILE A 1 110 ? -10.797 4.758 -5.406 1 95.56 110 ILE A CA 1
ATOM 845 C C . ILE A 1 110 ? -10.133 6.129 -5.434 1 95.56 110 ILE A C 1
ATOM 847 O O . ILE A 1 110 ? -8.922 6.23 -5.676 1 95.56 110 ILE A O 1
ATOM 851 N N . LYS A 1 111 ? -10.961 7.156 -5.168 1 95.12 111 LYS A N 1
ATOM 852 C CA . LYS A 1 111 ? -10.406 8.492 -4.961 1 95.12 111 LYS A CA 1
ATOM 853 C C . LYS A 1 111 ? -10.023 8.711 -3.502 1 95.12 111 LYS A C 1
ATOM 855 O O . LYS A 1 111 ? -10.805 8.414 -2.598 1 95.12 111 LYS A O 1
ATOM 860 N N . ARG A 1 112 ? -8.867 9.188 -3.279 1 96.62 112 ARG A N 1
ATOM 861 C CA . ARG A 1 112 ? -8.391 9.414 -1.92 1 96.62 112 ARG A CA 1
ATOM 862 C C . ARG A 1 112 ? -8.328 10.906 -1.606 1 96.62 112 ARG A C 1
ATOM 864 O O . ARG A 1 112 ? -7.926 11.703 -2.453 1 96.62 112 ARG A O 1
ATOM 871 N N . GLY A 1 113 ? -8.68 11.219 -0.37 1 95.81 113 GLY A N 1
ATOM 872 C CA . GLY A 1 113 ? -8.641 12.617 0.041 1 95.81 113 GLY A CA 1
ATOM 873 C C . GLY A 1 113 ? -9.648 13.477 -0.693 1 95.81 113 GLY A C 1
ATOM 874 O O . GLY A 1 113 ? -9.297 14.547 -1.198 1 95.81 113 GLY A O 1
ATOM 875 N N . SER A 1 114 ? -10.852 12.938 -0.913 1 90.5 114 SER A N 1
ATOM 876 C CA . SER A 1 114 ? -11.898 13.711 -1.568 1 90.5 114 SER A CA 1
ATOM 877 C C . SER A 1 114 ? -12.414 14.828 -0.665 1 90.5 114 SER A C 1
ATOM 879 O O . SER A 1 114 ? -12.906 14.562 0.437 1 90.5 114 SER A O 1
ATOM 881 N N . MET A 1 115 ? -12.086 15.984 -1.033 1 78.56 115 MET A N 1
ATOM 882 C CA . MET A 1 115 ? -12.523 17.156 -0.286 1 78.56 115 MET A CA 1
ATOM 883 C C . MET A 1 115 ? -13.836 17.703 -0.844 1 78.56 115 MET A C 1
ATOM 885 O O . MET A 1 115 ? -14.039 17.703 -2.059 1 78.56 115 MET A O 1
ATOM 889 N N . VAL A 1 116 ? -14.891 17.672 0.085 1 64.12 116 VAL A N 1
ATOM 890 C CA . VAL A 1 116 ? -16.141 18.281 -0.327 1 64.12 116 VAL A CA 1
ATOM 891 C C . VAL A 1 116 ? -15.938 19.781 -0.553 1 64.12 116 VAL A C 1
ATOM 893 O O . VAL A 1 116 ? -15.32 20.453 0.268 1 64.12 116 VAL A O 1
ATOM 896 N N . GLU A 1 117 ? -16 20.297 -1.714 1 49.91 117 GLU A N 1
ATOM 897 C CA . GLU A 1 117 ? -16.156 21.734 -1.858 1 49.91 117 GLU A CA 1
ATOM 898 C C . GLU A 1 117 ? -17.438 22.234 -1.185 1 49.91 117 GLU A C 1
ATOM 900 O O . GLU A 1 117 ? -18.422 21.5 -1.116 1 49.91 117 GLU A O 1
ATOM 905 N N . MET B 1 1 ? -17.25 -17.922 1.73 1 62.56 1 MET B N 1
ATOM 906 C CA . MET B 1 1 ? -16.328 -17.422 0.708 1 62.56 1 MET B CA 1
ATOM 907 C C . MET B 1 1 ? -15.008 -16.984 1.328 1 62.56 1 MET B C 1
ATOM 909 O O . MET B 1 1 ? -14.992 -16.203 2.277 1 62.56 1 MET B O 1
ATOM 913 N N . LYS B 1 2 ? -13.906 -17.766 1.008 1 84.06 2 LYS B N 1
ATOM 914 C CA . LYS B 1 2 ? -12.586 -17.547 1.596 1 84.06 2 LYS B CA 1
ATOM 915 C C . LYS B 1 2 ? -11.844 -16.422 0.878 1 84.06 2 LYS B C 1
ATOM 917 O O . LYS B 1 2 ? -11.992 -16.25 -0.332 1 84.06 2 LYS B O 1
ATOM 922 N N . HIS B 1 3 ? -11.344 -15.539 1.67 1 93.19 3 HIS B N 1
ATOM 923 C CA . HIS B 1 3 ? -10.492 -14.492 1.104 1 93.19 3 HIS B CA 1
ATOM 924 C C . HIS B 1 3 ? -9.055 -14.625 1.596 1 93.19 3 HIS B C 1
ATOM 926 O O . HIS B 1 3 ? -8.797 -15.297 2.598 1 93.19 3 HIS B O 1
ATOM 932 N N . LEU B 1 4 ? -8.203 -14.039 0.864 1 94.31 4 LEU B N 1
ATOM 933 C CA . LEU B 1 4 ? -6.789 -14.219 1.156 1 94.31 4 LEU B CA 1
ATOM 934 C C . LEU B 1 4 ? -6.281 -13.141 2.105 1 94.31 4 LEU B C 1
ATOM 936 O O . LEU B 1 4 ? -5.277 -13.336 2.795 1 94.31 4 LEU B O 1
ATOM 940 N N . GLY B 1 5 ? -6.957 -12 2.092 1 95.38 5 GLY B N 1
ATOM 941 C CA . GLY B 1 5 ? -6.496 -10.898 2.93 1 95.38 5 GLY B CA 1
ATOM 942 C C . GLY B 1 5 ? -7.57 -9.867 3.201 1 95.38 5 GLY B C 1
ATOM 943 O O . GLY B 1 5 ? -8.633 -9.891 2.578 1 95.38 5 GLY B O 1
ATOM 944 N N . LYS B 1 6 ? -7.309 -9.094 4.191 1 96.38 6 LYS B N 1
ATOM 945 C CA . LYS B 1 6 ? -8.156 -7.965 4.578 1 96.38 6 LYS B CA 1
ATOM 946 C C . LYS B 1 6 ? -7.422 -6.641 4.402 1 96.38 6 LYS B C 1
ATOM 948 O O . LYS B 1 6 ? -6.27 -6.5 4.824 1 96.38 6 LYS B O 1
ATOM 953 N N . HIS B 1 7 ? -8.094 -5.695 3.727 1 98.19 7 HIS B N 1
ATOM 954 C CA . HIS B 1 7 ? -7.492 -4.41 3.381 1 98.19 7 HIS B CA 1
ATOM 955 C C . HIS B 1 7 ? -8.336 -3.252 3.906 1 98.19 7 HIS B C 1
ATOM 957 O O . HIS B 1 7 ? -9.453 -3.025 3.436 1 98.19 7 HIS B O 1
ATOM 963 N N . LEU B 1 8 ? -7.785 -2.619 4.918 1 98 8 LEU B N 1
ATOM 964 C CA . LEU B 1 8 ? -8.414 -1.403 5.422 1 98 8 LEU B CA 1
ATOM 965 C C . LEU B 1 8 ? -7.848 -0.171 4.723 1 98 8 LEU B C 1
ATOM 967 O O . LEU B 1 8 ? -6.652 0.108 4.82 1 98 8 LEU B O 1
ATOM 971 N N . ILE B 1 9 ? -8.703 0.512 4.035 1 97.94 9 ILE B N 1
ATOM 972 C CA . ILE B 1 9 ? -8.383 1.811 3.453 1 97.94 9 ILE B CA 1
ATOM 973 C C . ILE B 1 9 ? -8.938 2.924 4.34 1 97.94 9 ILE B C 1
ATOM 975 O O . ILE B 1 9 ? -10.148 3.01 4.555 1 97.94 9 ILE B O 1
ATOM 979 N N . MET B 1 10 ? -8.031 3.805 4.75 1 98.12 10 MET B N 1
ATOM 980 C CA . MET B 1 10 ? -8.453 4.738 5.789 1 98.12 10 MET B CA 1
ATOM 981 C C . MET B 1 10 ? -8.195 6.18 5.363 1 98.12 10 MET B C 1
ATOM 983 O O . MET B 1 10 ? -7.121 6.492 4.844 1 98.12 10 MET B O 1
ATOM 987 N N . GLU B 1 11 ? -9.195 7 5.609 1 98.19 11 GLU B N 1
ATOM 988 C CA . GLU B 1 11 ? -9.109 8.453 5.473 1 98.19 11 GLU B CA 1
ATOM 989 C C . GLU B 1 11 ? -9.141 9.133 6.836 1 98.19 11 GLU B C 1
ATOM 991 O O . GLU B 1 11 ? -10.18 9.18 7.492 1 98.19 11 GLU B O 1
ATOM 996 N N . LEU B 1 12 ? -8.016 9.672 7.211 1 98.56 12 LEU B N 1
ATOM 997 C CA . LEU B 1 12 ? -7.922 10.312 8.516 1 98.56 12 LEU B CA 1
ATOM 998 C C . LEU B 1 12 ? -7.891 11.828 8.367 1 98.56 12 LEU B C 1
ATOM 1000 O O . LEU B 1 12 ? -6.969 12.383 7.758 1 98.56 12 LEU B O 1
ATOM 1004 N N . TRP B 1 13 ? -8.867 12.516 9 1 98.19 13 TRP B N 1
ATOM 1005 C CA . TRP B 1 13 ? -8.977 13.961 8.844 1 98.19 13 TRP B CA 1
ATOM 1006 C C . TRP B 1 13 ? -8.797 14.672 10.18 1 98.19 13 TRP B C 1
ATOM 1008 O O . TRP B 1 13 ? -9.094 14.109 11.234 1 98.19 13 TRP B O 1
ATOM 1018 N N . ASP B 1 14 ? -8.367 15.93 10.016 1 98.38 14 ASP B N 1
ATOM 1019 C CA . ASP B 1 14 ? -8.148 16.797 11.164 1 98.38 14 ASP B CA 1
ATOM 1020 C C . ASP B 1 14 ? -7.23 16.125 12.188 1 98.38 14 ASP B C 1
ATOM 1022 O O . ASP B 1 14 ? -7.551 16.078 13.375 1 98.38 14 ASP B O 1
ATOM 1026 N N . CYS B 1 15 ? -6.238 15.602 11.695 1 98.81 15 CYS B N 1
ATOM 1027 C CA . CYS B 1 15 ? -5.203 14.992 12.523 1 98.81 15 CYS B CA 1
ATOM 1028 C C . CYS B 1 15 ? -4.316 16.062 13.156 1 98.81 15 CYS B C 1
ATOM 1030 O O . CYS B 1 15 ? -4.359 17.219 12.758 1 98.81 15 CYS B O 1
ATOM 1032 N N . ASP B 1 16 ? -3.551 15.617 14.141 1 98.81 16 ASP B N 1
ATOM 1033 C CA . ASP B 1 16 ? -2.494 16.469 14.688 1 98.81 16 ASP B CA 1
ATOM 1034 C C . ASP B 1 16 ? -1.441 16.781 13.633 1 98.81 16 ASP B C 1
ATOM 1036 O O . ASP B 1 16 ? -0.676 15.906 13.227 1 98.81 16 ASP B O 1
ATOM 1040 N N . LYS B 1 17 ? -1.342 18.047 13.297 1 98.56 17 LYS B N 1
ATOM 1041 C CA . LYS B 1 17 ? -0.483 18.453 12.188 1 98.56 17 LYS B CA 1
ATOM 1042 C C . LYS B 1 17 ? 0.986 18.188 12.5 1 98.56 17 LYS B C 1
ATOM 1044 O O . LYS B 1 17 ? 1.77 17.875 11.602 1 98.56 17 LYS B O 1
ATOM 1049 N N . GLN B 1 18 ? 1.38 18.328 13.688 1 98.62 18 GLN B N 1
ATOM 1050 C CA . GLN B 1 18 ? 2.76 18.062 14.078 1 98.62 18 GLN B CA 1
ATOM 1051 C C . GLN B 1 18 ? 3.084 16.578 13.953 1 98.62 18 GLN B C 1
ATOM 1053 O O . GLN B 1 18 ? 4.188 16.203 13.539 1 98.62 18 GLN B O 1
ATOM 1058 N N . ALA B 1 19 ? 2.148 15.766 14.32 1 98.81 19 ALA B N 1
ATOM 1059 C CA . ALA B 1 19 ? 2.336 14.32 14.188 1 98.81 19 ALA B CA 1
ATOM 1060 C C . ALA B 1 19 ? 2.492 13.93 12.719 1 98.81 19 ALA B C 1
ATOM 1062 O O . ALA B 1 19 ? 3.334 13.094 12.383 1 98.81 19 ALA B O 1
ATOM 1063 N N . LEU B 1 20 ? 1.712 14.57 11.883 1 98.81 20 LEU B N 1
ATOM 1064 C CA . LEU B 1 20 ? 1.708 14.266 10.453 1 98.81 20 LEU B CA 1
ATOM 1065 C C . LEU B 1 20 ? 3.055 14.602 9.82 1 98.81 20 LEU B C 1
ATOM 1067 O O . LEU B 1 20 ? 3.389 14.094 8.75 1 98.81 20 LEU B O 1
ATOM 1071 N N . ASP B 1 21 ? 3.791 15.445 10.508 1 98.75 21 ASP B N 1
ATOM 1072 C CA . ASP B 1 21 ? 5.055 15.922 9.953 1 98.75 21 ASP B CA 1
ATOM 1073 C C . ASP B 1 21 ? 6.242 15.336 10.711 1 98.75 21 ASP B C 1
ATOM 1075 O O . ASP B 1 21 ? 7.383 15.766 10.516 1 98.75 21 ASP B O 1
ATOM 1079 N N . ASN B 1 22 ? 6.004 14.469 11.57 1 98.81 22 ASN B N 1
ATOM 1080 C CA . ASN B 1 22 ? 7.012 13.867 12.438 1 98.81 22 ASN B CA 1
ATOM 1081 C C . ASN B 1 22 ? 7.461 12.508 11.922 1 98.81 22 ASN B C 1
ATOM 1083 O O . ASN B 1 22 ? 6.844 11.484 12.227 1 98.81 22 ASN B O 1
ATOM 1087 N N . GLN B 1 23 ? 8.523 12.477 11.156 1 98.69 23 GLN B N 1
ATOM 1088 C CA . GLN B 1 23 ? 8.984 11.258 10.508 1 98.69 23 GLN B CA 1
ATOM 1089 C C . GLN B 1 23 ? 9.266 10.156 11.523 1 98.69 23 GLN B C 1
ATOM 1091 O O . GLN B 1 23 ? 8.82 9.023 11.367 1 98.69 23 GLN B O 1
ATOM 1096 N N . ALA B 1 24 ? 10.023 10.5 12.523 1 98.75 24 ALA B N 1
ATOM 1097 C CA . ALA B 1 24 ? 10.367 9.516 13.555 1 98.75 24 ALA B CA 1
ATOM 1098 C C . ALA B 1 24 ? 9.109 8.977 14.234 1 98.75 24 ALA B C 1
ATOM 1100 O O . ALA B 1 24 ? 9.031 7.785 14.539 1 98.75 24 ALA B O 1
ATOM 1101 N N . GLY B 1 25 ? 8.188 9.828 14.539 1 98.81 25 GLY B N 1
ATOM 1102 C CA . GLY B 1 25 ? 6.93 9.414 15.133 1 98.81 25 GLY B CA 1
ATOM 1103 C C . GLY B 1 25 ? 6.125 8.484 14.234 1 98.81 25 GLY B C 1
ATOM 1104 O O . GLY B 1 25 ? 5.539 7.512 14.711 1 98.81 25 GLY B O 1
ATOM 1105 N N . VAL B 1 26 ? 6.086 8.797 12.977 1 98.81 26 VAL B N 1
ATOM 1106 C CA . VAL B 1 26 ? 5.398 7.961 12 1 98.81 26 VAL B CA 1
ATOM 1107 C C . VAL B 1 26 ? 6.027 6.57 11.977 1 98.81 26 VAL B C 1
ATOM 1109 O O . VAL B 1 26 ? 5.32 5.562 11.961 1 98.81 26 VAL B O 1
ATOM 1112 N N . GLU B 1 27 ? 7.297 6.555 11.969 1 98.69 27 GLU B N 1
ATOM 1113 C CA . GLU B 1 27 ? 7.996 5.273 11.969 1 98.69 27 GLU B CA 1
ATOM 1114 C C . GLU B 1 27 ? 7.621 4.445 13.195 1 98.69 27 GLU B C 1
ATOM 1116 O O . GLU B 1 27 ? 7.328 3.254 13.078 1 98.69 27 GLU B O 1
ATOM 1121 N N . LYS B 1 28 ? 7.676 5.051 14.305 1 98.75 28 LYS B N 1
ATOM 1122 C CA . LYS B 1 28 ? 7.328 4.363 15.539 1 98.75 28 LYS B CA 1
ATOM 1123 C C . LYS B 1 28 ? 5.871 3.902 15.523 1 98.75 28 LYS B C 1
ATOM 1125 O O . LYS B 1 28 ? 5.559 2.803 15.984 1 98.75 28 LYS B O 1
ATOM 1130 N N . MET B 1 29 ? 5.016 4.746 15.039 1 98.81 29 MET B N 1
ATOM 1131 C CA . MET B 1 29 ? 3.604 4.387 14.938 1 98.81 29 MET B CA 1
ATOM 1132 C C . MET B 1 29 ? 3.416 3.166 14.039 1 98.81 29 MET B C 1
ATOM 1134 O O . MET B 1 29 ? 2.631 2.273 14.359 1 98.81 29 MET B O 1
ATOM 1138 N N . LEU B 1 30 ? 4.121 3.107 12.93 1 98.75 30 LEU B N 1
ATOM 1139 C CA . LEU B 1 30 ? 4.047 1.958 12.031 1 98.75 30 LEU B CA 1
ATOM 1140 C C . LEU B 1 30 ? 4.527 0.692 12.734 1 98.75 30 LEU B C 1
ATOM 1142 O O . LEU B 1 30 ? 3.934 -0.376 12.57 1 98.75 30 LEU B O 1
ATOM 1146 N N . GLU B 1 31 ? 5.578 0.803 13.469 1 98.69 31 GLU B N 1
ATOM 1147 C CA . GLU B 1 31 ? 6.078 -0.328 14.242 1 98.69 31 GLU B CA 1
ATOM 1148 C C . GLU B 1 31 ? 5.039 -0.808 15.25 1 98.69 31 GLU B C 1
ATOM 1150 O O . GLU B 1 31 ? 4.773 -2.008 15.359 1 98.69 31 GLU B O 1
ATOM 1155 N N . ASP B 1 32 ? 4.523 0.104 15.992 1 98.69 32 ASP B N 1
ATOM 1156 C CA . ASP B 1 32 ? 3.527 -0.22 17.016 1 98.69 32 ASP B CA 1
ATOM 1157 C C . ASP B 1 32 ? 2.287 -0.85 16.375 1 98.69 32 ASP B C 1
ATOM 1159 O O . ASP B 1 32 ? 1.735 -1.814 16.922 1 98.69 32 ASP B O 1
ATOM 1163 N N . ALA B 1 33 ? 1.81 -0.267 15.273 1 98.5 33 ALA B N 1
ATOM 1164 C CA . ALA B 1 33 ? 0.658 -0.806 14.555 1 98.5 33 ALA B CA 1
ATOM 1165 C C . ALA B 1 33 ? 0.915 -2.24 14.102 1 98.5 33 ALA B C 1
ATOM 1167 O O . ALA B 1 33 ? 0.052 -3.109 14.258 1 98.5 33 ALA B O 1
ATOM 1168 N N . THR B 1 34 ? 2.113 -2.463 13.586 1 98.25 34 THR B N 1
ATOM 1169 C CA . THR B 1 34 ? 2.504 -3.791 13.133 1 98.25 34 THR B CA 1
ATOM 1170 C C . THR B 1 34 ? 2.461 -4.793 14.281 1 98.25 34 THR B C 1
ATOM 1172 O O .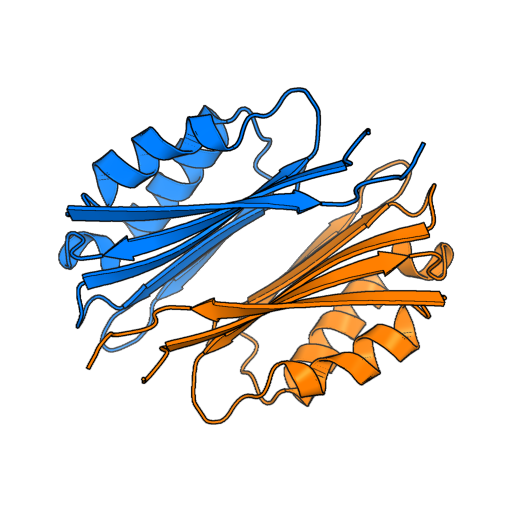 THR B 1 34 ? 1.866 -5.863 14.156 1 98.25 34 THR B O 1
ATOM 1175 N N . ASN B 1 35 ? 3.035 -4.406 15.352 1 97.62 35 ASN B N 1
ATOM 1176 C CA . ASN B 1 35 ? 3.066 -5.262 16.531 1 97.62 35 ASN B CA 1
ATOM 1177 C C . ASN B 1 35 ? 1.662 -5.555 17.047 1 97.62 35 ASN B C 1
ATOM 1179 O O . ASN B 1 35 ? 1.358 -6.688 17.422 1 97.62 35 ASN B O 1
ATOM 1183 N N . SER B 1 36 ? 0.885 -4.613 17.031 1 97.56 36 SER B N 1
ATOM 1184 C CA . SER B 1 36 ? -0.464 -4.727 17.578 1 97.56 36 SER B CA 1
ATOM 1185 C C . SER B 1 36 ? -1.301 -5.719 16.781 1 97.56 36 SER B C 1
ATOM 1187 O O . SER B 1 36 ? -2.17 -6.395 17.328 1 97.56 36 SER B O 1
ATOM 1189 N N . CYS B 1 37 ? -1.094 -5.82 15.484 1 95.06 37 CYS B N 1
ATOM 1190 C CA . CYS B 1 37 ? -1.907 -6.707 14.656 1 95.06 37 CYS B CA 1
ATOM 1191 C C . CYS B 1 37 ? -1.299 -8.102 14.594 1 95.06 37 CYS B C 1
ATOM 1193 O O . CYS B 1 37 ? -1.878 -9.008 14 1 95.06 37 CYS B O 1
ATOM 1195 N N . GLY B 1 38 ? -0.103 -8.234 15.203 1 95.12 38 GLY B N 1
ATOM 1196 C CA . GLY B 1 38 ? 0.537 -9.5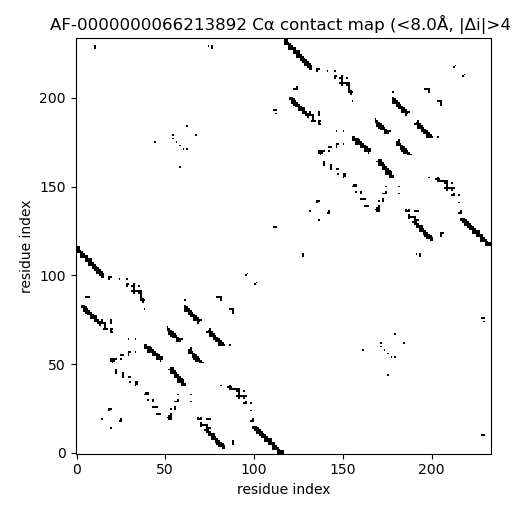39 15.242 1 95.12 38 GLY B CA 1
ATOM 1197 C C . GLY B 1 38 ? 1.287 -9.875 13.961 1 95.12 38 GLY B C 1
ATOM 1198 O O . GLY B 1 38 ? 1.598 -11.039 13.703 1 95.12 38 GLY B O 1
ATOM 1199 N N . ALA B 1 39 ? 1.512 -8.93 13.117 1 96.5 39 ALA B N 1
ATOM 1200 C CA . ALA B 1 39 ? 2.225 -9.148 11.859 1 96.5 39 ALA B CA 1
ATOM 1201 C C . ALA B 1 39 ? 3.734 -9.164 12.078 1 96.5 39 ALA B C 1
ATOM 1203 O O . ALA B 1 39 ? 4.219 -8.719 13.125 1 96.5 39 ALA B O 1
ATOM 1204 N N . THR B 1 40 ? 4.418 -9.711 11.172 1 96.44 40 THR B N 1
ATOM 1205 C CA . THR B 1 40 ? 5.875 -9.766 11.211 1 96.44 40 THR B CA 1
ATOM 1206 C C . THR B 1 40 ? 6.477 -8.648 10.367 1 96.44 40 THR B C 1
ATOM 1208 O O . THR B 1 40 ? 6.289 -8.609 9.148 1 96.44 40 THR B O 1
ATOM 1211 N N . LEU B 1 41 ? 7.25 -7.848 11.023 1 97.69 41 LEU B N 1
ATOM 1212 C CA . LEU B 1 41 ? 7.867 -6.715 10.344 1 97.69 41 LEU B CA 1
ATOM 1213 C C . LEU B 1 41 ? 9.109 -7.152 9.57 1 97.69 41 LEU B C 1
ATOM 1215 O O . LEU B 1 41 ? 10.023 -7.742 10.148 1 97.69 41 LEU B O 1
ATOM 1219 N N . ILE B 1 42 ? 9.078 -6.922 8.344 1 96.62 42 ILE B N 1
ATOM 1220 C CA . ILE B 1 42 ? 10.266 -7.148 7.527 1 96.62 42 ILE B CA 1
ATOM 1221 C C . ILE B 1 42 ? 11.141 -5.895 7.531 1 96.62 42 ILE B C 1
ATOM 1223 O O . ILE B 1 42 ? 12.328 -5.961 7.871 1 96.62 42 ILE B O 1
ATOM 1227 N N . CYS B 1 43 ? 10.508 -4.723 7.141 1 96.69 43 CYS B N 1
ATOM 1228 C CA . CYS B 1 43 ? 11.227 -3.453 7.207 1 96.69 43 CYS B CA 1
ATOM 1229 C C . CYS B 1 43 ? 10.258 -2.279 7.148 1 96.69 43 CYS B C 1
ATOM 1231 O O . CYS B 1 43 ? 9.086 -2.451 6.797 1 96.69 43 CYS B O 1
ATOM 1233 N N . ILE B 1 44 ? 10.789 -1.132 7.594 1 97.94 44 ILE B N 1
ATOM 1234 C CA . ILE B 1 44 ? 10.055 0.121 7.445 1 97.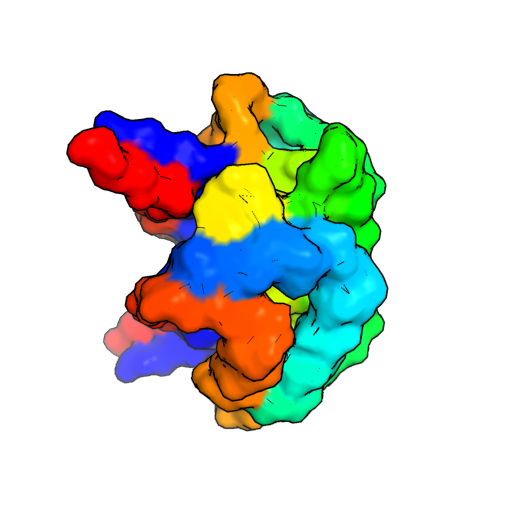94 44 ILE B CA 1
ATOM 1235 C C . ILE B 1 44 ? 10.875 1.103 6.613 1 97.94 44 ILE B C 1
ATOM 1237 O O . ILE B 1 44 ? 12.086 1.224 6.797 1 97.94 44 ILE B O 1
ATOM 1241 N N . ARG B 1 45 ? 10.195 1.74 5.68 1 96.75 45 ARG B N 1
ATOM 1242 C CA . ARG B 1 45 ? 10.781 2.832 4.91 1 96.75 45 ARG B CA 1
ATOM 1243 C C . ARG B 1 45 ? 9.945 4.102 5.027 1 96.75 45 ARG B C 1
ATOM 1245 O O . ARG B 1 45 ? 8.719 4.055 4.898 1 96.75 45 ARG B O 1
ATOM 1252 N N . THR B 1 46 ? 10.688 5.199 5.336 1 97.38 46 THR B N 1
ATOM 1253 C CA . THR B 1 46 ? 10.008 6.492 5.391 1 97.38 46 THR B CA 1
ATOM 1254 C C . THR B 1 46 ? 10.734 7.52 4.527 1 97.38 46 THR B C 1
ATOM 1256 O O . THR B 1 46 ? 11.93 7.367 4.242 1 97.38 46 THR B O 1
ATOM 1259 N N . HIS B 1 47 ? 9.969 8.43 4.074 1 97.44 47 HIS B N 1
ATOM 1260 C CA . HIS B 1 47 ? 10.5 9.57 3.33 1 97.44 47 HIS B CA 1
ATOM 1261 C C . HIS B 1 47 ? 9.891 10.875 3.828 1 97.44 47 HIS B C 1
ATOM 1263 O O . HIS B 1 47 ? 8.664 11.023 3.861 1 97.44 47 HIS B O 1
ATOM 1269 N N . LYS B 1 48 ? 10.805 11.742 4.25 1 98.25 48 LYS B N 1
ATOM 1270 C CA . LYS B 1 48 ? 10.398 13.078 4.684 1 98.25 48 LYS B CA 1
ATOM 1271 C C . LYS B 1 48 ? 10.383 14.055 3.514 1 98.25 48 LYS B C 1
ATOM 1273 O O . LYS B 1 48 ? 11.344 14.133 2.744 1 98.25 48 LYS B O 1
ATOM 1278 N N . PHE B 1 49 ? 9.312 14.789 3.398 1 96.94 49 PHE B N 1
ATOM 1279 C CA . PHE B 1 49 ? 9.188 15.758 2.314 1 96.94 49 PHE B CA 1
ATOM 1280 C C . PHE B 1 49 ? 9.477 17.172 2.814 1 96.94 49 PHE B C 1
ATOM 1282 O O . PHE B 1 49 ? 9.422 17.422 4.02 1 96.94 49 PHE B O 1
ATOM 1289 N N . SER B 1 50 ? 9.875 17.938 1.932 1 96.25 50 SER B N 1
ATOM 1290 C CA . SER B 1 50 ? 10.023 19.375 2.158 1 96.25 50 SER B CA 1
ATOM 1291 C C . SER B 1 50 ? 8.984 20.172 1.364 1 96.25 50 SER B C 1
ATOM 1293 O O . SER B 1 50 ? 8.773 19.906 0.179 1 96.25 50 SER B O 1
ATOM 1295 N N . PRO B 1 51 ? 8.234 21.078 1.958 1 97.06 51 PRO B N 1
ATOM 1296 C CA . PRO B 1 51 ? 8.445 21.641 3.289 1 97.06 51 PRO B CA 1
ATOM 1297 C C . PRO B 1 51 ? 7.863 20.781 4.402 1 97.06 51 PRO B C 1
ATOM 1299 O O . PRO B 1 51 ? 8.22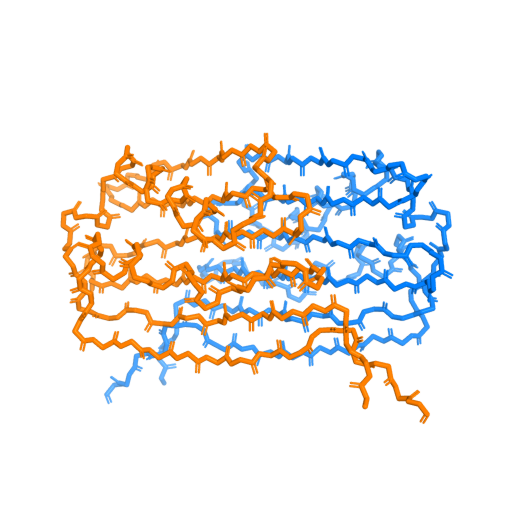7 20.938 5.57 1 97.06 51 PRO B O 1
ATOM 1302 N N . GLN B 1 52 ? 6.844 19.938 4.059 1 97.94 52 GLN B N 1
ATOM 1303 C CA . GLN B 1 52 ? 6.219 19.109 5.082 1 97.94 52 GLN B CA 1
ATOM 1304 C C . GLN B 1 52 ? 5.629 17.844 4.473 1 97.94 52 GLN B C 1
ATOM 1306 O O . GLN B 1 52 ? 5.363 17.781 3.27 1 97.94 52 GLN B O 1
ATOM 1311 N N . GLY B 1 53 ? 5.414 16.828 5.41 1 97.88 53 GLY B N 1
ATOM 1312 C CA . GLY B 1 53 ? 4.816 15.57 4.996 1 97.88 53 GLY B CA 1
ATOM 1313 C C . GLY B 1 53 ? 5.758 14.391 5.129 1 97.88 53 GLY B C 1
ATOM 1314 O O . GLY B 1 53 ? 6.98 14.555 5.062 1 97.88 53 GLY B O 1
ATOM 1315 N N . VAL B 1 54 ? 5.176 13.258 5.293 1 98.38 54 VAL B N 1
ATOM 1316 C CA . VAL B 1 54 ? 5.918 12.016 5.422 1 98.38 54 VAL B CA 1
ATOM 1317 C C . VAL B 1 54 ? 5.188 10.891 4.684 1 98.38 54 VAL B C 1
ATOM 1319 O O . VAL B 1 54 ? 3.963 10.781 4.77 1 98.38 54 VAL B O 1
ATOM 1322 N N . THR B 1 55 ? 5.883 10.211 3.924 1 98.19 55 THR B N 1
ATOM 1323 C CA . THR B 1 55 ? 5.43 8.906 3.449 1 98.19 55 THR B CA 1
ATOM 1324 C C . THR B 1 55 ? 6.121 7.785 4.219 1 98.19 55 THR B C 1
ATOM 1326 O O . THR B 1 55 ? 7.324 7.848 4.473 1 98.19 55 THR B O 1
ATOM 1329 N N . GLY B 1 56 ? 5.367 6.801 4.652 1 98 56 GLY B N 1
ATOM 1330 C CA . GLY B 1 56 ? 5.902 5.625 5.32 1 98 56 GLY B CA 1
ATOM 1331 C C . GLY B 1 56 ? 5.246 4.332 4.871 1 98 56 GLY B C 1
ATOM 1332 O O . GLY B 1 56 ? 4.035 4.293 4.641 1 98 56 GLY B O 1
ATOM 1333 N N . VAL B 1 57 ? 6.102 3.33 4.777 1 98.31 57 VAL B N 1
ATOM 1334 C CA . VAL B 1 57 ? 5.594 2.002 4.449 1 98.31 57 VAL B CA 1
ATOM 1335 C C . VAL B 1 57 ? 6.266 0.958 5.34 1 98.31 57 VAL B C 1
ATOM 1337 O O . VAL B 1 57 ? 7.492 0.922 5.445 1 98.31 57 VAL B O 1
ATOM 1340 N N . ALA B 1 58 ? 5.488 0.182 5.973 1 98.44 58 ALA B N 1
ATOM 1341 C CA . ALA B 1 58 ? 5.949 -1.04 6.629 1 98.44 58 ALA B CA 1
ATOM 1342 C C . ALA B 1 58 ? 5.699 -2.262 5.75 1 98.44 58 ALA B C 1
ATOM 1344 O O . ALA B 1 58 ? 4.551 -2.602 5.461 1 98.44 58 ALA B O 1
ATOM 1345 N N . VAL B 1 59 ? 6.73 -2.855 5.324 1 97.31 59 VAL B N 1
ATOM 1346 C CA . VAL B 1 59 ? 6.637 -4.125 4.613 1 97.31 59 VAL B CA 1
ATOM 1347 C C . VAL B 1 59 ? 6.559 -5.273 5.617 1 97.31 59 VAL B C 1
ATOM 1349 O O . VAL B 1 59 ? 7.418 -5.402 6.492 1 97.31 59 VAL B O 1
ATOM 1352 N N . LEU B 1 60 ? 5.531 -6.078 5.465 1 97.12 60 LEU B N 1
ATOM 1353 C CA . LEU B 1 60 ? 5.27 -7.176 6.391 1 97.12 60 LEU B CA 1
ATOM 1354 C C . LEU B 1 60 ? 5.371 -8.523 5.688 1 97.12 60 LEU B C 1
ATOM 1356 O O . LEU B 1 60 ? 5.293 -8.594 4.457 1 97.12 60 LEU B O 1
ATOM 1360 N N . ALA B 1 61 ? 5.578 -9.578 6.484 1 94.69 61 ALA B N 1
ATOM 1361 C CA . ALA B 1 61 ? 5.398 -10.914 5.918 1 94.69 61 ALA B CA 1
ATOM 1362 C C . ALA B 1 61 ? 3.957 -11.125 5.465 1 94.69 61 ALA B C 1
ATOM 1364 O O . ALA B 1 61 ? 3.703 -11.875 4.523 1 94.69 61 ALA B O 1
ATOM 1365 N N . GLU B 1 62 ? 3.049 -10.383 6.105 1 94.75 62 GLU B N 1
ATOM 1366 C CA . GLU B 1 62 ? 1.621 -10.453 5.809 1 94.75 62 GLU B CA 1
ATOM 1367 C C . GLU B 1 62 ? 1.16 -9.234 5.02 1 94.75 62 GLU B C 1
ATOM 1369 O O . GLU B 1 62 ? 0.106 -8.664 5.312 1 94.75 62 GLU B O 1
ATOM 1374 N N . SER B 1 63 ? 1.977 -8.766 4.07 1 96.38 63 SER B N 1
ATOM 1375 C CA . SER B 1 63 ? 1.639 -7.703 3.131 1 96.38 63 SER B CA 1
ATOM 1376 C C . SER B 1 63 ? 2.258 -6.375 3.555 1 96.38 63 SER B C 1
ATOM 1378 O O . SER B 1 63 ? 3.479 -6.203 3.492 1 96.38 63 SER B O 1
ATOM 1380 N N . HIS B 1 64 ? 1.355 -5.328 3.951 1 98.12 64 HIS B N 1
ATOM 1381 C CA . HIS B 1 64 ? 2.014 -4.059 4.234 1 98.12 64 HIS B CA 1
ATOM 1382 C C . HIS B 1 64 ? 1.074 -3.1 4.965 1 98.12 64 HIS B C 1
ATOM 1384 O O . HIS B 1 64 ? -0.137 -3.326 5.008 1 98.12 64 HIS B O 1
ATOM 1390 N N . ILE B 1 65 ? 1.629 -2.057 5.574 1 98.62 65 ILE B N 1
ATOM 1391 C CA . ILE B 1 65 ? 0.958 -0.858 6.07 1 98.62 65 ILE B CA 1
ATOM 1392 C C . ILE B 1 65 ? 1.597 0.383 5.449 1 98.62 65 ILE B C 1
ATOM 1394 O O . ILE B 1 65 ? 2.822 0.482 5.367 1 98.62 65 ILE B O 1
ATOM 1398 N N . SER B 1 66 ? 0.794 1.274 4.941 1 98.69 66 SER B N 1
ATOM 1399 C CA . SER B 1 66 ? 1.344 2.502 4.375 1 98.69 66 SER B CA 1
ATOM 1400 C C . SER B 1 66 ? 0.634 3.732 4.93 1 98.69 66 SER B C 1
ATOM 1402 O O . SER B 1 66 ? -0.516 3.65 5.367 1 98.69 66 SER B O 1
ATOM 1404 N N . ILE B 1 67 ? 1.371 4.844 4.902 1 98.81 67 ILE B N 1
ATOM 1405 C CA . ILE B 1 67 ? 0.81 6.137 5.289 1 98.81 67 ILE B CA 1
ATOM 1406 C C . ILE B 1 67 ? 1.389 7.234 4.402 1 98.81 67 ILE B C 1
ATOM 1408 O O . ILE B 1 67 ? 2.582 7.227 4.09 1 98.81 67 ILE B O 1
ATOM 1412 N N . HIS B 1 68 ? 0.616 8.133 3.953 1 98.44 68 HIS B N 1
ATOM 1413 C CA . HIS B 1 68 ? 0.953 9.375 3.27 1 98.44 68 HIS B CA 1
ATOM 1414 C C . HIS B 1 68 ? 0.275 10.57 3.932 1 98.44 68 HIS B C 1
ATOM 1416 O O . HIS B 1 68 ? -0.944 10.57 4.121 1 98.44 68 HIS B O 1
ATOM 1422 N N . THR B 1 69 ? 1.043 11.555 4.289 1 98.62 69 THR B N 1
ATOM 1423 C CA . THR B 1 69 ? 0.477 12.602 5.137 1 98.62 69 THR B CA 1
ATOM 1424 C C . THR B 1 69 ? 0.479 13.945 4.41 1 98.62 69 THR B C 1
ATOM 1426 O O . THR B 1 69 ? 1.36 14.211 3.588 1 98.62 69 THR B O 1
ATOM 1429 N N . TRP B 1 70 ? -0.491 14.719 4.664 1 97.94 70 TRP B N 1
ATOM 1430 C CA . TRP B 1 70 ? -0.634 16.109 4.258 1 97.94 70 TRP B CA 1
ATOM 1431 C C . TRP B 1 70 ? -0.885 17.016 5.465 1 97.94 70 TRP B C 1
ATOM 1433 O O . TRP B 1 70 ? -2.021 17.422 5.719 1 97.94 70 TRP B O 1
ATOM 1443 N N . PRO B 1 71 ? 0.208 17.375 6.125 1 98.5 71 PRO B N 1
ATOM 1444 C CA . PRO B 1 71 ? 0.067 18.156 7.355 1 98.5 71 PRO B CA 1
ATOM 1445 C C . PRO B 1 71 ? -0.68 19.469 7.145 1 98.5 71 PRO B C 1
ATOM 1447 O O . PRO B 1 71 ? -1.422 19.922 8.023 1 98.5 71 PRO B O 1
ATOM 1450 N N . GLU B 1 72 ? -0.561 20.094 5.977 1 97.12 72 GLU B N 1
ATOM 1451 C CA . GLU B 1 72 ? -1.13 21.406 5.699 1 97.12 72 GLU B CA 1
ATOM 1452 C C . GLU B 1 72 ? -2.65 21.391 5.816 1 97.12 72 GLU B C 1
ATOM 1454 O O . GLU B 1 72 ? -3.27 22.406 6.117 1 97.12 72 GLU B O 1
ATOM 1459 N N . ILE B 1 73 ? -3.262 20.266 5.59 1 96.75 73 ILE B N 1
ATOM 1460 C CA . ILE B 1 73 ? -4.719 20.203 5.656 1 96.75 73 ILE B CA 1
ATOM 1461 C C . ILE B 1 73 ? -5.148 19.203 6.715 1 96.75 73 ILE B C 1
ATOM 1463 O O . ILE B 1 73 ? -6.316 18.812 6.777 1 96.75 73 ILE B O 1
ATOM 1467 N N . GLY B 1 74 ? -4.176 18.641 7.473 1 98.12 74 GLY B N 1
ATOM 1468 C CA . GLY B 1 74 ? -4.484 17.734 8.562 1 98.12 74 GLY B CA 1
ATOM 1469 C C . GLY B 1 74 ? -4.992 16.391 8.086 1 98.12 74 GLY B C 1
ATOM 1470 O O . GLY B 1 74 ? -5.867 15.789 8.711 1 98.12 74 GLY B O 1
ATOM 1471 N N . TYR B 1 75 ? -4.469 15.891 6.969 1 98.31 75 TYR B N 1
ATOM 1472 C CA . TYR B 1 75 ? -4.984 14.68 6.34 1 98.31 75 TYR B CA 1
ATOM 1473 C C . TYR B 1 75 ? -3.906 13.609 6.25 1 98.31 75 TYR B C 1
ATOM 1475 O O . TYR B 1 75 ? -2.732 13.922 6.023 1 98.31 75 TYR B O 1
ATOM 1483 N N . ALA B 1 76 ? -4.309 12.32 6.465 1 98.69 76 ALA B N 1
ATOM 1484 C CA . ALA B 1 76 ? -3.475 11.164 6.148 1 98.69 76 ALA B CA 1
ATOM 1485 C C . ALA B 1 76 ? -4.277 10.094 5.418 1 98.69 76 ALA B C 1
ATOM 1487 O O . ALA B 1 76 ? -5.438 9.844 5.754 1 98.69 76 ALA B O 1
ATOM 1488 N N . ALA B 1 77 ? -3.715 9.609 4.395 1 98.56 77 ALA B N 1
ATOM 1489 C CA . ALA B 1 77 ? -4.211 8.398 3.746 1 98.56 77 ALA B CA 1
ATOM 1490 C C . ALA B 1 77 ? -3.434 7.172 4.207 1 98.56 77 ALA B C 1
ATOM 1492 O O . ALA B 1 77 ? -2.207 7.129 4.098 1 98.56 77 ALA B O 1
ATOM 1493 N N . MET B 1 78 ? -4.113 6.133 4.707 1 98.69 78 MET B N 1
ATOM 1494 C CA . MET B 1 78 ? -3.434 4.934 5.184 1 98.69 78 MET B CA 1
ATOM 1495 C C . MET B 1 78 ? -4.059 3.678 4.59 1 98.69 78 MET B C 1
ATOM 1497 O O . MET B 1 78 ? -5.258 3.648 4.312 1 98.69 78 MET B O 1
ATOM 1501 N N . ASP B 1 79 ? -3.232 2.727 4.398 1 98.56 79 ASP B N 1
ATOM 1502 C CA . ASP B 1 79 ? -3.645 1.381 4.012 1 98.56 79 ASP B CA 1
ATOM 1503 C C . ASP B 1 79 ? -3.088 0.338 4.98 1 98.56 79 ASP B C 1
ATOM 1505 O O . ASP B 1 79 ? -1.894 0.341 5.285 1 98.56 79 ASP B O 1
ATOM 1509 N N . ILE B 1 80 ? -3.914 -0.497 5.473 1 98.38 80 ILE B N 1
ATOM 1510 C CA . ILE B 1 80 ? -3.496 -1.692 6.195 1 98.38 80 ILE B CA 1
ATOM 1511 C C . ILE B 1 80 ? -4 -2.938 5.469 1 98.38 80 ILE B C 1
ATOM 1513 O O . ILE B 1 80 ? -5.191 -3.25 5.512 1 98.38 80 ILE B O 1
ATOM 1517 N N . PHE B 1 81 ? -3.096 -3.562 4.812 1 98.19 81 PHE B N 1
ATOM 1518 C CA . PHE B 1 81 ? -3.375 -4.82 4.129 1 98.19 81 PHE B CA 1
ATOM 1519 C C . PHE B 1 81 ? -2.668 -5.98 4.82 1 98.19 81 PHE B C 1
ATOM 1521 O O . PHE B 1 81 ? -1.439 -6 4.91 1 98.19 81 PHE B O 1
ATOM 1528 N N . THR B 1 82 ? -3.451 -6.918 5.332 1 96.88 82 THR B N 1
ATOM 1529 C CA . THR B 1 82 ? -2.838 -8.086 5.945 1 96.88 82 THR B CA 1
ATOM 1530 C C . THR B 1 82 ? -3.408 -9.375 5.352 1 96.88 82 THR B C 1
ATOM 1532 O O . THR B 1 82 ? -4.562 -9.406 4.914 1 96.88 82 THR B O 1
ATOM 1535 N N . CYS B 1 83 ? -2.6 -10.289 5.375 1 94.25 83 CYS B N 1
ATOM 1536 C CA . CYS B 1 83 ? -3 -11.641 4.984 1 94.25 83 CYS B CA 1
ATOM 1537 C C . CYS B 1 83 ? -2.68 -12.641 6.086 1 94.25 83 CYS B C 1
ATOM 1539 O O . CYS B 1 83 ? -1.924 -12.336 7.012 1 94.25 83 CYS B O 1
ATOM 1541 N N . GLY B 1 84 ? -3.27 -13.68 6.055 1 89.56 84 GLY B N 1
ATOM 1542 C CA . GLY B 1 84 ? -3.059 -14.688 7.086 1 89.56 84 GLY B CA 1
ATOM 1543 C C . GLY B 1 84 ? -4.129 -14.672 8.156 1 89.56 84 GLY B C 1
ATOM 1544 O O . GLY B 1 84 ? -4.66 -13.617 8.5 1 89.56 84 GLY B O 1
ATOM 1545 N N . GLU B 1 85 ? -4.367 -15.742 8.812 1 87.62 85 GLU B N 1
ATOM 1546 C CA . GLU B 1 85 ? -5.465 -15.906 9.758 1 87.62 85 GLU B CA 1
ATOM 1547 C C . GLU B 1 85 ? -5.07 -15.422 11.148 1 87.62 85 GLU B C 1
ATOM 1549 O O . GLU B 1 85 ? -5.934 -15.164 11.992 1 87.62 85 GLU B O 1
ATOM 1554 N N . HIS B 1 86 ? -3.834 -15.242 11.344 1 92.06 86 HIS B N 1
ATOM 1555 C CA . HIS B 1 86 ? -3.371 -14.914 12.688 1 92.06 86 HIS B CA 1
ATOM 1556 C C . HIS B 1 86 ? -3.279 -13.406 12.883 1 92.06 86 HIS B C 1
ATOM 1558 O O . HIS B 1 86 ? -2.947 -12.938 13.977 1 92.06 86 HIS B O 1
ATOM 1564 N N . VAL B 1 87 ? -3.445 -12.711 11.859 1 94.69 87 VAL B N 1
ATOM 1565 C CA . VAL B 1 87 ? -3.301 -11.266 11.93 1 94.69 87 VAL B CA 1
ATOM 1566 C C . VAL B 1 87 ? -4.664 -10.602 11.75 1 94.69 87 VAL B C 1
ATOM 1568 O O . VAL B 1 87 ? -5.484 -11.047 10.945 1 94.69 87 VAL B O 1
ATOM 1571 N N . ASN B 1 88 ? -4.898 -9.555 12.484 1 95.19 88 ASN B N 1
ATOM 1572 C CA . ASN B 1 88 ? -6.098 -8.734 12.367 1 95.19 88 ASN B CA 1
ATOM 1573 C C . ASN B 1 88 ? -5.75 -7.258 12.195 1 95.19 88 ASN B C 1
ATOM 1575 O O . ASN B 1 88 ? -5.344 -6.598 13.156 1 95.19 88 ASN B O 1
ATOM 1579 N N . PRO B 1 89 ? -6.02 -6.723 10.984 1 96.81 89 PRO B N 1
ATOM 1580 C CA . PRO B 1 89 ? -5.605 -5.34 10.742 1 96.81 89 PRO B CA 1
ATOM 1581 C C . PRO B 1 89 ? -6.301 -4.34 11.664 1 96.81 89 PRO B C 1
ATOM 1583 O O . PRO B 1 89 ? -5.742 -3.283 11.961 1 96.81 89 PRO B O 1
ATOM 1586 N N . GLU B 1 90 ? -7.465 -4.621 12.211 1 97 90 GLU B N 1
ATOM 1587 C CA . GLU B 1 90 ? -8.203 -3.711 13.078 1 97 90 GLU B CA 1
ATOM 1588 C C . GLU B 1 90 ? -7.445 -3.459 14.383 1 97 90 GLU B C 1
ATOM 1590 O O . GLU B 1 90 ? -7.629 -2.422 15.023 1 97 90 GLU B O 1
ATOM 1595 N N . ASP B 1 91 ? -6.656 -4.344 14.68 1 97.81 91 ASP B N 1
ATOM 1596 C CA . ASP B 1 91 ? -5.91 -4.23 15.922 1 97.81 91 ASP B CA 1
ATOM 1597 C C . ASP B 1 91 ? -4.844 -3.139 15.828 1 97.81 91 ASP B C 1
ATOM 1599 O O . ASP B 1 91 ? -4.289 -2.713 16.844 1 97.81 91 ASP B O 1
ATOM 1603 N N . ALA B 1 92 ? -4.535 -2.664 14.656 1 97.62 92 ALA B N 1
ATOM 1604 C CA . ALA B 1 92 ? -3.561 -1.596 14.453 1 97.62 92 ALA B CA 1
ATOM 1605 C C . ALA B 1 92 ? -4.176 -0.23 14.742 1 97.62 92 ALA B C 1
ATOM 1607 O O . ALA B 1 92 ? -3.459 0.748 14.969 1 97.62 92 ALA B O 1
ATOM 1608 N N . ILE B 1 93 ? -5.453 -0.128 14.789 1 97.75 93 ILE B N 1
ATOM 1609 C CA . ILE B 1 93 ? -6.184 1.133 14.727 1 97.75 93 ILE B CA 1
ATOM 1610 C C . ILE B 1 93 ? -5.902 1.958 15.977 1 97.75 93 ILE B C 1
ATOM 1612 O O . ILE B 1 93 ? -5.645 3.162 15.891 1 97.75 93 ILE B O 1
ATOM 1616 N N . PRO B 1 94 ? -5.836 1.37 17.172 1 98 94 PRO B N 1
ATOM 1617 C CA . PRO B 1 94 ? -5.594 2.178 18.375 1 98 94 PRO B CA 1
ATOM 1618 C C . PRO B 1 94 ? -4.258 2.918 18.312 1 98 94 PRO B C 1
ATOM 1620 O O . PRO B 1 94 ? -4.188 4.098 18.672 1 98 94 PRO B O 1
ATOM 1623 N N . ALA B 1 95 ? -3.189 2.236 17.859 1 98.31 95 ALA B N 1
ATOM 1624 C CA . ALA B 1 95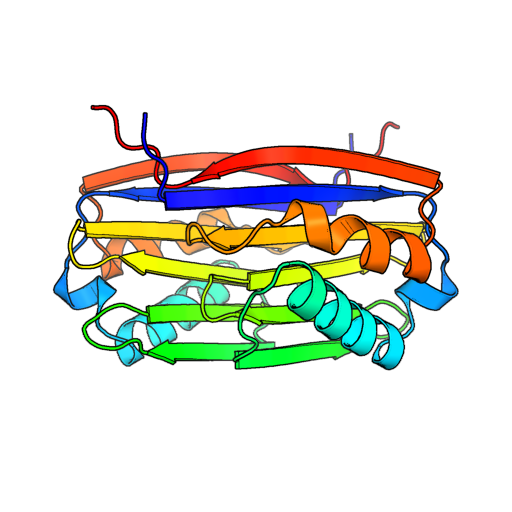 ? -1.881 2.879 17.766 1 98.31 95 ALA B CA 1
ATOM 1625 C C . ALA B 1 95 ? -1.926 4.074 16.812 1 98.31 95 ALA B C 1
ATOM 1627 O O . ALA B 1 95 ? -1.284 5.098 17.078 1 98.31 95 ALA B O 1
ATOM 1628 N N . ILE B 1 96 ? -2.668 3.969 15.773 1 98.56 96 ILE B N 1
ATOM 1629 C CA . ILE B 1 96 ? -2.789 5.012 14.758 1 98.56 96 ILE B CA 1
ATOM 1630 C C . ILE B 1 96 ? -3.576 6.191 15.32 1 98.56 96 ILE B C 1
ATOM 1632 O O . ILE B 1 96 ? -3.148 7.34 15.211 1 98.56 96 ILE B O 1
ATOM 1636 N N . ARG B 1 97 ? -4.664 5.906 15.969 1 98.25 97 ARG B N 1
ATOM 1637 C CA . ARG B 1 97 ? -5.516 6.941 16.547 1 98.25 97 ARG B CA 1
ATOM 1638 C C . ARG B 1 97 ? -4.773 7.719 17.625 1 98.25 97 ARG B C 1
ATOM 1640 O O . ARG B 1 97 ? -4.895 8.938 17.719 1 98.25 97 ARG B O 1
ATOM 1647 N N . ASP B 1 98 ? -4.066 6.988 18.438 1 98.44 98 ASP B N 1
ATOM 1648 C CA . ASP B 1 98 ? -3.363 7.605 19.547 1 98.44 98 ASP B CA 1
ATOM 1649 C C . ASP B 1 98 ? -2.295 8.578 19.062 1 98.44 98 ASP B C 1
ATOM 1651 O O . ASP B 1 98 ? -2.033 9.602 19.703 1 98.44 98 ASP B O 1
ATOM 1655 N N . PHE B 1 99 ? -1.649 8.273 17.984 1 98.75 99 PHE B N 1
ATOM 1656 C CA . PHE B 1 99 ? -0.536 9.078 17.5 1 98.75 99 PHE B CA 1
ATOM 1657 C C . PHE B 1 99 ? -1.04 10.242 16.656 1 98.75 99 PHE B C 1
ATOM 1659 O O . PHE B 1 99 ? -0.66 11.398 16.891 1 98.75 99 PHE B O 1
ATOM 1666 N N . LEU B 1 100 ? -1.967 9.961 15.711 1 98.81 100 LEU B N 1
ATOM 1667 C CA . LEU B 1 100 ? -2.381 10.969 14.742 1 98.81 100 LEU B CA 1
ATOM 1668 C C . LEU B 1 100 ? -3.555 11.789 15.273 1 98.81 100 LEU B C 1
ATOM 1670 O O . LEU B 1 100 ? -3.82 12.891 14.781 1 98.81 100 LEU B O 1
ATOM 1674 N N . LYS B 1 101 ? -4.348 11.258 16.125 1 98.69 101 LYS B N 1
ATOM 1675 C CA . LYS B 1 101 ? -5.465 11.906 16.797 1 98.69 101 LYS B CA 1
ATOM 1676 C C . LYS B 1 101 ? -6.43 12.531 15.789 1 98.69 101 LYS B C 1
ATOM 1678 O O . LYS B 1 101 ? -6.773 13.711 15.898 1 98.69 101 LYS B O 1
ATOM 1683 N N . PRO B 1 102 ? -6.902 11.727 14.898 1 98.56 102 PRO B N 1
ATOM 1684 C CA . PRO B 1 102 ? -7.859 12.273 13.938 1 98.56 102 PRO B CA 1
ATOM 1685 C C . PRO B 1 102 ? -9.211 12.609 14.562 1 98.56 102 PRO B C 1
ATOM 1687 O O . PRO B 1 102 ? -9.68 11.891 15.453 1 98.56 102 PRO B O 1
ATOM 1690 N N . ALA B 1 103 ? -9.82 13.633 14.047 1 98.25 103 ALA B N 1
ATOM 1691 C CA . ALA B 1 103 ? -11.188 13.953 14.445 1 98.25 103 ALA B CA 1
ATOM 1692 C C . ALA B 1 103 ? -12.195 13.125 13.656 1 98.25 103 ALA B C 1
ATOM 1694 O O . ALA B 1 103 ? -13.289 12.828 14.148 1 98.25 103 ALA B O 1
ATOM 1695 N N . LYS B 1 104 ? -11.891 12.875 12.422 1 96.88 104 LYS B N 1
ATOM 1696 C CA . LYS B 1 104 ? -12.703 12.031 11.555 1 96.88 104 LYS B CA 1
ATOM 1697 C C . LYS B 1 104 ? -11.891 10.852 11.023 1 96.88 104 LYS B C 1
ATOM 1699 O O . LYS B 1 104 ? -10.758 11.016 10.578 1 96.88 104 LYS B O 1
ATOM 1704 N N . PHE B 1 105 ? -12.445 9.711 11.078 1 95.75 105 PHE B N 1
ATOM 1705 C CA . PHE B 1 105 ? -11.812 8.438 10.75 1 95.75 105 PHE B CA 1
ATOM 1706 C C . PHE B 1 105 ? -12.734 7.578 9.898 1 95.75 105 PHE B C 1
ATOM 1708 O O . PHE B 1 105 ? -13.578 6.848 10.43 1 95.75 105 PHE B O 1
ATOM 1715 N N . ASP B 1 106 ? -12.492 7.617 8.508 1 96.31 106 ASP B N 1
ATOM 1716 C CA . ASP B 1 106 ? -13.305 6.816 7.59 1 96.31 106 ASP B CA 1
ATOM 1717 C C . ASP B 1 106 ? -12.547 5.566 7.148 1 96.31 106 ASP B C 1
ATOM 1719 O O . ASP B 1 106 ? -11.367 5.637 6.797 1 96.31 106 ASP B O 1
ATOM 1723 N N . ILE B 1 107 ? -13.266 4.43 7.18 1 96.88 107 ILE B N 1
ATOM 1724 C CA . ILE B 1 107 ? -12.625 3.166 6.836 1 96.88 107 ILE B CA 1
ATOM 1725 C C . ILE B 1 107 ? -13.438 2.457 5.75 1 96.88 107 ILE B C 1
ATOM 1727 O O . ILE B 1 107 ? -14.656 2.33 5.859 1 96.88 107 ILE B O 1
ATOM 1731 N N . ILE B 1 108 ? -12.797 2.129 4.711 1 95.69 108 ILE B N 1
ATOM 1732 C CA . ILE B 1 108 ? -13.32 1.168 3.746 1 95.69 108 ILE B CA 1
ATOM 1733 C C . ILE B 1 108 ? -12.625 -0.181 3.934 1 95.69 108 ILE B C 1
ATOM 1735 O O . ILE B 1 108 ? -11.398 -0.27 3.883 1 95.69 108 ILE B O 1
ATOM 1739 N N . ASP B 1 109 ? -13.414 -1.182 4.203 1 95.94 109 ASP B N 1
ATOM 1740 C CA . ASP B 1 109 ? -12.906 -2.539 4.395 1 95.94 109 ASP B CA 1
ATOM 1741 C C . ASP B 1 109 ? -13.102 -3.377 3.131 1 95.94 109 ASP B C 1
ATOM 1743 O O . ASP B 1 109 ? -14.227 -3.648 2.725 1 95.94 109 ASP B O 1
ATOM 1747 N N . ILE B 1 110 ? -12 -3.801 2.6 1 95.56 110 ILE B N 1
ATOM 1748 C CA . ILE B 1 110 ? -12.055 -4.582 1.366 1 95.56 110 ILE B CA 1
ATOM 1749 C C . ILE B 1 110 ? -11.461 -5.969 1.607 1 95.56 110 ILE B C 1
ATOM 1751 O O . ILE B 1 110 ? -10.406 -6.098 2.227 1 95.56 110 ILE B O 1
ATOM 1755 N N . LYS B 1 111 ? -12.172 -6.977 1.089 1 95.12 111 LYS B N 1
ATOM 1756 C CA . LYS B 1 111 ? -11.617 -8.328 1.065 1 95.12 111 LYS B CA 1
ATOM 1757 C C . LYS B 1 111 ? -10.789 -8.555 -0.194 1 95.12 111 LYS B C 1
ATOM 1759 O O . LYS B 1 111 ? -11.227 -8.242 -1.301 1 95.12 111 LYS B O 1
ATOM 1764 N N . ARG B 1 112 ? -9.648 -9.062 -0.035 1 96.62 112 ARG B N 1
ATOM 1765 C CA . ARG B 1 112 ? -8.758 -9.305 -1.17 1 96.62 112 ARG B CA 1
ATOM 1766 C C . ARG B 1 112 ? -8.633 -10.805 -1.452 1 96.62 112 ARG B C 1
ATOM 1768 O O . ARG B 1 112 ? -8.547 -11.609 -0.524 1 96.62 112 ARG B O 1
ATOM 1775 N N . GLY B 1 113 ? -8.578 -11.109 -2.742 1 95.81 113 GLY B N 1
ATOM 1776 C CA . GLY B 1 113 ? -8.438 -12.508 -3.127 1 95.81 113 GLY B CA 1
ATOM 1777 C C . GLY B 1 113 ? -9.648 -13.344 -2.766 1 95.81 113 GLY B C 1
ATOM 1778 O O . GLY B 1 113 ? -9.508 -14.422 -2.184 1 95.81 113 GLY B O 1
ATOM 1779 N N . SER B 1 114 ? -10.852 -12.773 -2.934 1 90.38 114 SER B N 1
ATOM 1780 C CA . SER B 1 114 ? -12.07 -13.516 -2.656 1 90.38 114 SER B CA 1
ATOM 1781 C C . SER B 1 114 ? -12.297 -14.625 -3.682 1 90.38 114 SER B C 1
ATOM 1783 O O . SER B 1 114 ? -12.398 -14.352 -4.879 1 90.38 114 SER B O 1
ATOM 1785 N N . MET B 1 115 ? -12.133 -15.781 -3.229 1 78.88 115 MET B N 1
ATOM 1786 C CA . MET B 1 115 ? -12.336 -16.953 -4.082 1 78.88 115 MET B CA 1
ATOM 1787 C C . MET B 1 115 ? -13.773 -17.453 -3.98 1 78.88 115 MET B C 1
ATOM 1789 O O . MET B 1 115 ? -14.359 -17.453 -2.898 1 78.88 115 MET B O 1
ATOM 1793 N N . VAL B 1 116 ? -14.469 -17.391 -5.195 1 63.88 116 VAL B N 1
ATOM 1794 C CA . VAL B 1 116 ? -15.805 -17.969 -5.215 1 63.88 116 VAL B CA 1
ATOM 1795 C C . VAL B 1 116 ? -15.727 -19.469 -4.949 1 63.88 116 VAL B C 1
ATOM 1797 O O . VAL B 1 116 ? -14.891 -20.172 -5.531 1 63.88 116 VAL B O 1
ATOM 1800 N N . GLU B 1 117 ? -16.141 -19.984 -3.869 1 50.03 117 GLU B N 1
ATOM 1801 C CA . GLU B 1 117 ? -16.375 -21.422 -3.795 1 50.03 117 GLU B CA 1
ATOM 1802 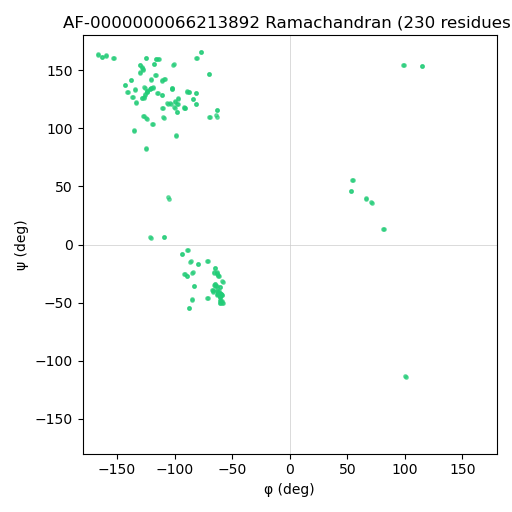C C . GLU B 1 117 ? -17.391 -21.875 -4.848 1 50.03 117 GLU B C 1
ATOM 1804 O O . GLU B 1 117 ? -18.266 -21.109 -5.238 1 50.03 117 GLU B O 1
#

Foldseek 3Di:
DDFFKKKKKKKFFQWDLVLQFDFVNVQVLQVQLCVQQVWAFPDKDKDHDPPGWMWIWTQTPFGIKIWTGDSVGLIIIIMDMGGDDSGDSVRSVVSVCVRGVGPDMDIDMDTHRDDDD/DDFFKKKKKKKFFQWDLVLQFDQVNVQVLQVQLCVQQVWAFPDKDKDHDPPGWMWIWTQTPFGIKIWTGDSVGLIIIIMDMGGDDSGDSVRSVVSVCVRGVGPDMDIDMDTHRDDDD

Radius of gyration: 16.49 Å; Cα contacts (8 Å, |Δi|>4): 611; chains: 2; bounding box: 30×44×39 Å

pLDDT: mean 96.02, std 6.73, range [49.91, 98.81]

Nearest PDB structures (foldseek):
  1tlu-assembly1_B  TM=9.848E-01  e=7.219E-16  Thermotoga maritima
  1tmi-assembly1_B  TM=9.848E-01  e=1.036E-15  Thermotoga maritima
  2iii-assembly1_A-2  TM=9.349E-01  e=5.765E-13  Aquifex aeolicus VF5
  1mhm-assembly1_A  TM=6.714E-01  e=2.205E-05  Solanum tuberosum
  5tvf-assembly2_D  TM=7.015E-01  e=7.807E-05  Trypanosoma brucei brucei TREU927

InterPro domains:
  IPR003826 S-adenosylmethionine decarboxylase family, prokaryotic [PF02675] (7-113)
  IPR003826 S-adenosylmethionine decarboxylase family, prokaryotic [PTHR33866] (1-115)
  IPR016067 S-adenosylmethionine decarboxylase, core [SSF56276] (2-115)
  IPR017716 S-adenosylmethionine decarboxylase proenzyme [MF_00464] (1-117)
  IPR017716 S-adenosylmethionine decarboxylase proenzyme [TIGR03330] (3-113)
  IPR042284 S-adenosylmethionine decarboxylase, N-terminal [G3DSA:3.30.360.110] (1-62)
  IPR042286 S-adenosylmethionine decarboxylase, C-terminal [G3DSA:3.30.160.750] (64-117)

Secondary structure (DSSP, 8-state):
---SEEEEEEEEES--HHHHT-HHHHHHHHHHHHHHHTPPEEEEEEEE-SSS-EEEEEEETTEEEEEEEEGGGTEEEEEEEEESTT--GGGGHHHHHHHH--SEEEEEEEEES----/---SEEEEEEEEES--HHHHT-HHHHHHHHHHHHHHHTPPEEEEEEEE-SSS-EEEEEEETTEEEEEEEEGGGTEEEEEEEEESTT--GGGGHHHHHHHH--SEEEEEEEEES----